Protein AF-A0A7Y8I743-F1 (afdb_monomer_lite)

Foldseek 3Di:
DFLEDAQKAKDFDDDADPVGLVQFQWKWKAKQDPVDTDTDGSPQGMWMWGFLDLPDPKTWTWIAGVLDPVRTDPDTHIDDDAQDWMKMWMWTAGNVRDIDDIDIPPDDPRTYHHHYQQAQEEEEAAEPDPDCLVVVVQVLCVVVVCVSHYYYDYCPDRSRPGPVLLSRVLSRLLSHQEYEYEYEQDGPLVSLLSHQVVCVVSNHAYEYAYAHHLDDQLVSVVSRAQFDRPDKKWDQKDAFQQKKFFDPVCVQAHIWTFHGMGGTQMATHGDPPQKAATIDRPVCPTDHGQWIAGPLLRYTYGNHHVVRGLPDVGCSSSRCCCNVCVSSNDDD

pLDDT: mean 95.31, std 3.8, range [71.25, 98.81]

Radius of gyration: 22.6 Å; chains: 1; bounding box: 50×38×69 Å

Structure (mmCIF, N/CA/C/O backbone):
data_AF-A0A7Y8I743-F1
#
_entry.id   AF-A0A7Y8I743-F1
#
loop_
_atom_site.group_PDB
_atom_site.id
_atom_site.type_symbol
_atom_site.label_atom_id
_atom_site.label_alt_id
_atom_site.label_comp_id
_atom_site.label_asym_id
_atom_site.label_entity_id
_atom_site.label_seq_id
_atom_site.pdbx_PDB_ins_code
_atom_site.Cartn_x
_atom_site.Cartn_y
_atom_site.Cartn_z
_atom_site.occupancy
_atom_site.B_iso_or_equiv
_atom_site.auth_seq_id
_atom_site.auth_comp_id
_atom_site.auth_asym_id
_atom_site.auth_atom_id
_atom_site.pdbx_PDB_model_num
ATOM 1 N N . VAL A 1 1 ? -0.446 4.270 18.391 1.00 86.88 1 VAL A N 1
ATOM 2 C CA . VAL A 1 1 ? -0.889 4.835 17.095 1.00 86.88 1 VAL A CA 1
ATOM 3 C C . VAL A 1 1 ? 0.144 5.833 16.592 1.00 86.88 1 VAL A C 1
ATOM 5 O O . VAL A 1 1 ? 0.799 6.427 17.448 1.00 86.88 1 VAL A O 1
ATOM 8 N N . PRO A 1 2 ? 0.321 5.977 15.266 1.00 91.94 2 PRO A N 1
ATOM 9 C CA . PRO A 1 2 ? 1.163 7.016 14.668 1.00 91.94 2 PRO A CA 1
ATOM 10 C C . PRO A 1 2 ? 0.546 8.409 14.846 1.00 91.94 2 PRO A C 1
ATOM 12 O O . PRO A 1 2 ? -0.643 8.532 15.155 1.00 91.94 2 PRO A O 1
ATOM 15 N N . ASP A 1 3 ? 1.332 9.453 14.582 1.00 93.12 3 ASP A N 1
ATOM 16 C CA . ASP A 1 3 ? 0.843 10.836 14.596 1.00 93.12 3 ASP A CA 1
ATOM 17 C C . ASP A 1 3 ? -0.122 11.093 13.434 1.00 93.12 3 ASP A C 1
ATOM 19 O O . ASP A 1 3 ? -1.039 11.909 13.535 1.00 93.12 3 ASP A O 1
ATOM 23 N N . THR A 1 4 ? 0.076 10.404 12.307 1.00 94.81 4 THR A N 1
ATOM 24 C CA . THR A 1 4 ? -0.778 10.507 11.122 1.00 94.81 4 THR A CA 1
ATOM 25 C C . THR A 1 4 ? -0.995 9.146 10.470 1.00 94.81 4 THR A C 1
ATOM 27 O O . THR A 1 4 ? -0.051 8.381 10.291 1.00 94.81 4 THR A O 1
ATOM 30 N N . SER A 1 5 ? -2.233 8.854 10.067 1.00 96.56 5 SER A N 1
ATOM 31 C CA . SER A 1 5 ? -2.580 7.670 9.273 1.00 96.56 5 SER A CA 1
ATOM 32 C C . SER A 1 5 ? -3.663 7.971 8.235 1.00 96.56 5 SER A C 1
ATOM 34 O O . SER A 1 5 ? -4.185 9.083 8.149 1.00 96.56 5 SER A O 1
ATOM 36 N N . PHE A 1 6 ? -4.012 6.954 7.454 1.00 97.69 6 PHE A N 1
ATOM 37 C CA . PHE A 1 6 ? -5.256 6.883 6.685 1.00 97.69 6 PHE A CA 1
ATOM 38 C C . PHE A 1 6 ? -6.377 6.282 7.554 1.00 97.69 6 PHE A C 1
ATOM 40 O O . PHE A 1 6 ? -6.085 5.860 8.683 1.00 97.69 6 PHE A O 1
ATOM 47 N N . PRO A 1 7 ? -7.647 6.231 7.098 1.00 97.56 7 PRO A N 1
ATOM 48 C CA . PRO A 1 7 ? -8.750 5.620 7.846 1.00 97.56 7 PRO A CA 1
ATOM 49 C C . PRO A 1 7 ? -8.677 4.083 7.837 1.00 97.56 7 PRO A C 1
ATOM 51 O O . PRO A 1 7 ? -9.649 3.406 7.512 1.00 97.56 7 PRO A O 1
ATOM 54 N N . ALA A 1 8 ? -7.513 3.543 8.199 1.00 97.88 8 ALA A N 1
ATOM 55 C CA . ALA A 1 8 ? -7.233 2.144 8.468 1.00 97.88 8 ALA A CA 1
ATOM 56 C C . ALA A 1 8 ? -6.232 2.058 9.633 1.00 97.88 8 ALA A C 1
ATOM 58 O O . ALA A 1 8 ? -5.180 2.701 9.598 1.00 97.88 8 ALA A O 1
ATOM 59 N N . MET A 1 9 ? -6.559 1.303 10.683 1.00 97.94 9 MET A N 1
ATOM 60 C CA . MET A 1 9 ? -5.705 1.163 11.866 1.00 97.94 9 MET A CA 1
ATOM 61 C C . MET A 1 9 ? -5.998 -0.139 12.606 1.00 97.94 9 MET A C 1
ATOM 63 O O . MET A 1 9 ? -7.156 -0.533 12.727 1.00 97.94 9 MET A O 1
ATOM 67 N N . THR A 1 10 ? -4.961 -0.780 13.143 1.00 98.25 10 THR A N 1
ATOM 68 C CA . THR A 1 10 ? -5.116 -1.941 14.028 1.00 98.25 10 THR A CA 1
ATOM 69 C C . THR A 1 10 ? -4.851 -1.537 15.471 1.00 98.25 10 THR A C 1
ATOM 71 O O . THR A 1 10 ? -3.836 -0.905 15.777 1.00 98.25 10 THR A O 1
ATOM 74 N N . PHE A 1 11 ? -5.759 -1.930 16.356 1.00 97.88 11 PHE A N 1
ATOM 75 C CA . PHE A 1 11 ? -5.698 -1.697 17.791 1.00 97.88 11 PHE A CA 1
ATOM 76 C C . PHE A 1 11 ? -5.645 -3.027 18.520 1.00 97.88 11 PHE A C 1
ATOM 78 O O . PHE A 1 11 ? -6.298 -3.985 18.110 1.00 97.88 11 PHE A O 1
ATOM 85 N N . GLY A 1 12 ? -4.909 -3.059 19.623 1.00 97.12 12 GLY A N 1
ATOM 86 C CA . GLY A 1 12 ? -5.008 -4.128 20.599 1.00 97.12 12 GLY A CA 1
ATOM 87 C C . GLY A 1 12 ? -4.943 -3.568 22.007 1.00 97.12 12 GLY A C 1
ATOM 88 O O . GLY A 1 12 ? -4.490 -2.438 22.219 1.00 97.12 12 GLY A O 1
ATOM 89 N N . TRP A 1 13 ? -5.457 -4.350 22.940 1.00 96.25 13 TRP A N 1
ATOM 90 C CA . TRP A 1 13 ? -5.567 -4.007 24.348 1.00 96.25 13 TRP A CA 1
ATOM 91 C C . TRP A 1 13 ? -5.468 -5.272 25.189 1.00 96.25 13 TRP A C 1
ATOM 93 O O . TRP A 1 13 ? -5.777 -6.367 24.722 1.00 96.25 13 TRP A O 1
ATOM 103 N N . GLU A 1 14 ? -5.088 -5.080 26.444 1.00 95.31 14 GLU A N 1
ATOM 104 C CA . GLU A 1 14 ? -5.183 -6.097 27.483 1.00 95.31 14 GLU A CA 1
ATOM 105 C C . GLU A 1 14 ? -6.394 -5.782 28.361 1.00 95.31 14 GLU A C 1
ATOM 107 O O . GLU A 1 14 ? -6.747 -4.613 28.550 1.00 95.31 14 GLU A O 1
ATOM 112 N N . ALA A 1 15 ? -7.049 -6.825 28.858 1.00 94.88 15 ALA A N 1
ATOM 113 C CA . ALA A 1 15 ? -8.169 -6.700 29.776 1.00 94.88 15 ALA A CA 1
ATOM 114 C C . ALA A 1 15 ? -8.170 -7.901 30.720 1.00 94.88 15 ALA A C 1
ATOM 116 O O . ALA A 1 15 ? -8.209 -9.045 30.254 1.00 94.88 15 ALA A O 1
ATOM 117 N N . ASP A 1 16 ? -8.156 -7.592 32.012 1.00 93.25 16 ASP A N 1
ATOM 118 C CA . ASP A 1 16 ? -8.085 -8.530 33.125 1.00 93.25 16 ASP A CA 1
ATOM 119 C C . ASP A 1 16 ? -9.216 -8.238 34.111 1.00 93.25 16 ASP A C 1
ATOM 121 O O . ASP A 1 16 ? -9.610 -7.080 34.285 1.00 93.25 16 ASP A O 1
ATOM 125 N N . ASP A 1 17 ? -9.694 -9.289 34.769 1.00 91.88 17 ASP A N 1
ATOM 126 C CA . ASP A 1 17 ? -10.661 -9.218 35.860 1.00 91.88 17 ASP A CA 1
ATOM 127 C C . ASP A 1 17 ? -10.132 -10.013 37.063 1.00 91.88 17 ASP A C 1
ATOM 129 O O . ASP A 1 17 ? -9.407 -10.999 36.897 1.00 91.88 17 ASP A O 1
ATOM 133 N N . ILE A 1 18 ? -10.470 -9.571 38.276 1.00 92.88 18 ILE A N 1
ATOM 134 C CA . ILE A 1 18 ? -10.100 -10.256 39.518 1.00 92.88 18 ILE A CA 1
ATOM 135 C C . ILE A 1 18 ? -10.777 -11.628 39.636 1.00 92.88 18 ILE A C 1
ATOM 137 O O . ILE A 1 18 ? -10.192 -12.532 40.234 1.00 92.88 18 ILE A O 1
ATOM 141 N N . ASP A 1 19 ? -11.955 -11.786 39.029 1.00 91.31 19 ASP A N 1
ATOM 142 C CA . ASP A 1 19 ? -12.724 -13.031 38.998 1.00 91.31 19 ASP A CA 1
ATOM 143 C C . ASP A 1 19 ? -12.316 -13.954 37.830 1.00 91.31 19 ASP A C 1
ATOM 145 O O . ASP A 1 19 ? -12.797 -15.082 37.737 1.00 91.31 19 ASP A O 1
ATOM 149 N N . GLY A 1 20 ? -11.378 -13.506 36.984 1.00 91.44 20 GLY A N 1
ATOM 150 C CA . GLY A 1 20 ? -10.838 -14.236 35.834 1.00 91.44 20 GLY A CA 1
ATOM 151 C C . GLY A 1 20 ? -11.207 -13.593 34.496 1.00 91.44 20 GLY A C 1
ATOM 152 O O . GLY A 1 20 ? -12.285 -13.043 34.320 1.00 91.44 20 GLY A O 1
ATOM 153 N N . THR A 1 21 ? -10.322 -13.663 33.496 1.00 92.56 21 THR A N 1
ATOM 154 C CA . THR A 1 21 ? -10.556 -13.035 32.174 1.00 92.56 21 THR A CA 1
ATOM 155 C C . THR A 1 21 ? -11.823 -13.523 31.462 1.00 92.56 21 THR A C 1
ATOM 157 O O . THR A 1 21 ? -12.342 -12.838 30.583 1.00 92.56 21 THR A O 1
ATOM 160 N N . GLU A 1 22 ? -12.305 -14.709 31.826 1.00 93.12 22 GLU A N 1
ATOM 161 C CA . GLU A 1 22 ? -13.547 -15.318 31.365 1.00 93.12 22 GLU A CA 1
ATOM 162 C C . GLU A 1 22 ? -14.811 -14.641 31.909 1.00 93.12 22 GLU A C 1
ATOM 164 O O . GLU A 1 22 ? -15.880 -14.845 31.335 1.00 93.12 22 GLU A O 1
ATOM 169 N N . SER A 1 23 ? -14.707 -13.852 32.986 1.00 95.62 23 SER A N 1
ATOM 170 C CA . SER A 1 23 ? -15.829 -13.089 33.542 1.00 95.62 23 SER A CA 1
ATOM 171 C C . SER A 1 23 ? -16.100 -11.800 32.760 1.00 95.62 23 SER A C 1
ATOM 173 O O . SER A 1 23 ? -17.200 -11.252 32.830 1.00 95.62 23 SER A O 1
ATOM 175 N N . ILE A 1 24 ? -15.141 -11.348 31.941 1.00 97.62 24 ILE A N 1
ATOM 176 C CA . ILE A 1 24 ? -15.317 -10.201 31.047 1.00 97.62 24 ILE A CA 1
ATOM 177 C C . ILE A 1 24 ? -16.356 -10.568 29.986 1.00 97.62 24 ILE A C 1
ATOM 179 O O . ILE A 1 24 ? -16.094 -11.357 29.078 1.00 97.62 24 ILE A O 1
ATOM 183 N N . GLU A 1 25 ? -17.535 -9.958 30.079 1.00 97.81 25 GLU A N 1
ATOM 184 C CA . GLU A 1 25 ? -18.671 -10.237 29.204 1.00 97.81 25 GLU A CA 1
ATOM 185 C C . GLU A 1 25 ? -18.550 -9.481 27.873 1.00 97.81 25 GLU A C 1
ATOM 187 O O . GLU A 1 25 ? -18.731 -10.064 26.797 1.00 97.81 25 GLU A O 1
ATOM 192 N N . TYR A 1 26 ? -18.170 -8.196 27.927 1.00 97.62 26 TYR A N 1
ATOM 193 C CA . TYR A 1 26 ? -18.052 -7.340 26.743 1.00 97.62 26 TYR A CA 1
ATOM 194 C C . TYR A 1 26 ? -16.820 -6.442 26.765 1.00 97.62 26 TYR A C 1
ATOM 196 O O . TYR A 1 26 ? -16.364 -5.973 27.809 1.00 97.62 26 TYR A O 1
ATOM 204 N N . ILE A 1 27 ? -16.350 -6.115 25.562 1.00 98.38 27 ILE A N 1
ATOM 205 C CA . ILE A 1 27 ? -15.440 -4.998 25.328 1.00 98.38 27 ILE A CA 1
ATOM 206 C C . ILE A 1 27 ? -16.195 -3.891 24.595 1.00 98.38 27 ILE A C 1
ATOM 208 O O . ILE A 1 27 ? -16.649 -4.075 23.467 1.00 98.38 27 ILE A O 1
ATOM 212 N N . ASN A 1 28 ? -16.283 -2.720 25.217 1.00 98.56 28 ASN A N 1
ATOM 213 C CA . ASN A 1 28 ? -16.787 -1.505 24.590 1.00 98.56 28 ASN A CA 1
ATOM 214 C C . ASN A 1 28 ? -15.659 -0.822 23.823 1.00 98.56 28 ASN A C 1
ATOM 216 O O . ASN A 1 28 ? -14.624 -0.505 24.412 1.00 98.56 28 ASN A O 1
ATOM 220 N N . ILE A 1 29 ? -15.877 -0.521 22.544 1.00 98.62 29 ILE A N 1
ATOM 221 C CA . ILE A 1 29 ? -14.973 0.303 21.734 1.00 98.62 29 ILE A CA 1
ATOM 222 C C . ILE A 1 29 ? -15.681 1.560 21.234 1.00 98.62 29 ILE A C 1
ATOM 224 O O . ILE A 1 29 ? -16.872 1.546 20.936 1.00 98.62 29 ILE A O 1
ATOM 228 N N . ALA A 1 30 ? -14.943 2.658 21.114 1.00 98.31 30 ALA A N 1
ATOM 229 C CA . ALA A 1 30 ? -15.479 3.925 20.633 1.00 98.31 30 ALA A CA 1
ATOM 230 C C . ALA A 1 30 ? -14.427 4.727 19.863 1.00 98.31 30 ALA A C 1
ATOM 232 O O . ALA A 1 30 ? -13.229 4.636 20.131 1.00 98.31 30 ALA A O 1
ATOM 233 N N . LEU A 1 31 ? -14.881 5.559 18.927 1.00 97.50 31 LEU A N 1
ATOM 234 C CA . LEU A 1 31 ? -14.047 6.525 18.219 1.00 97.50 31 LEU A CA 1
ATOM 235 C C . LEU A 1 31 ? -14.644 7.917 18.421 1.00 97.50 31 LEU A C 1
ATOM 237 O O . LEU A 1 31 ? -15.755 8.190 17.981 1.00 97.50 31 LEU A O 1
ATOM 241 N N . ASN A 1 32 ? -13.911 8.793 19.108 1.00 96.75 32 ASN A N 1
ATOM 242 C CA . ASN A 1 32 ? -14.292 10.170 19.458 1.00 96.75 32 ASN A CA 1
ATOM 243 C C . ASN A 1 32 ? -15.562 10.375 20.308 1.00 96.75 32 ASN A C 1
ATOM 245 O O . ASN A 1 32 ? -15.752 11.491 20.788 1.00 96.75 32 ASN A O 1
ATOM 249 N N . ASP A 1 33 ? -16.412 9.366 20.491 1.00 95.06 33 ASP A N 1
ATOM 250 C CA . ASP A 1 33 ? -17.652 9.446 21.266 1.00 95.06 33 ASP A CA 1
ATOM 251 C C . ASP A 1 33 ? -17.825 8.205 22.152 1.00 95.06 33 ASP A C 1
ATOM 253 O O . ASP A 1 33 ? -18.105 7.113 21.665 1.00 95.06 33 ASP A O 1
ATOM 257 N N . THR A 1 34 ? -17.658 8.375 23.464 1.00 96.69 34 THR A N 1
ATOM 258 C CA . THR A 1 34 ? -17.818 7.301 24.457 1.00 96.69 34 THR A CA 1
ATOM 259 C C . THR A 1 34 ? -19.257 7.134 24.949 1.00 96.69 34 THR A C 1
ATOM 261 O O . THR A 1 34 ? -19.509 6.240 25.756 1.00 96.69 34 THR A O 1
ATOM 264 N N . LEU A 1 35 ? -20.205 7.964 24.494 1.00 96.12 35 LEU A N 1
ATOM 265 C CA . LEU A 1 35 ? -21.621 7.848 24.863 1.00 96.12 35 LEU A CA 1
ATOM 266 C C . LEU A 1 35 ? -22.334 6.735 24.085 1.00 96.12 35 LEU A C 1
ATOM 268 O O . LEU A 1 35 ? -23.311 6.180 24.583 1.00 96.12 35 LEU A O 1
ATOM 272 N N . HIS A 1 36 ? -21.824 6.386 22.901 1.00 94.75 36 HIS A N 1
ATOM 273 C CA . HIS A 1 36 ? -22.395 5.366 22.017 1.00 94.75 36 HIS A CA 1
ATOM 274 C C . HIS A 1 36 ? -21.328 4.342 21.577 1.00 94.75 36 HIS A C 1
ATOM 276 O O . HIS A 1 36 ? -20.991 4.275 20.391 1.00 94.75 36 HIS A O 1
ATOM 282 N N . PRO A 1 37 ? -20.735 3.574 22.512 1.00 97.50 37 PRO A N 1
ATOM 283 C CA . PRO A 1 37 ? -19.732 2.577 22.163 1.00 97.50 37 PRO A CA 1
ATOM 284 C C . PRO A 1 37 ? -20.358 1.387 21.427 1.00 97.50 37 PRO A C 1
ATOM 286 O O . PRO A 1 37 ? -21.511 1.033 21.662 1.00 97.50 37 PRO A O 1
ATOM 289 N N . ILE A 1 38 ? -19.557 0.730 20.591 1.00 98.19 38 ILE A N 1
ATOM 290 C CA . ILE A 1 38 ? -19.889 -0.570 20.005 1.00 98.19 38 ILE A CA 1
ATOM 291 C C . ILE A 1 38 ? -19.448 -1.669 20.969 1.00 98.19 38 ILE A C 1
ATOM 293 O O . ILE A 1 38 ? -18.318 -1.647 21.467 1.00 98.19 38 ILE A O 1
ATOM 297 N N . GLN A 1 39 ? -20.334 -2.633 21.209 1.00 97.81 39 GLN A N 1
ATOM 298 C CA . GLN A 1 39 ? -20.072 -3.793 22.055 1.00 97.81 39 GLN A CA 1
ATOM 299 C C . GLN A 1 39 ? -19.499 -4.948 21.234 1.00 97.81 39 GLN A C 1
ATOM 301 O O . GLN A 1 39 ? -20.092 -5.402 20.259 1.00 97.81 39 GLN A O 1
ATOM 306 N N . LEU A 1 40 ? -18.338 -5.444 21.649 1.00 98.00 40 LEU A N 1
ATOM 307 C CA . LEU A 1 40 ? -17.718 -6.661 21.139 1.00 98.00 40 LEU A CA 1
ATOM 308 C C . LEU A 1 40 ? -17.731 -7.743 22.222 1.00 98.00 40 LEU A C 1
ATOM 310 O O . LEU A 1 40 ? -17.858 -7.442 23.409 1.00 98.00 40 LEU A O 1
ATOM 314 N N . ASN A 1 41 ? -17.555 -9.004 21.819 1.00 97.06 41 ASN A N 1
ATOM 315 C CA . ASN A 1 41 ? -17.404 -10.108 22.767 1.00 97.06 41 ASN A CA 1
ATOM 316 C C . ASN A 1 41 ? -16.232 -9.842 23.732 1.00 97.06 41 ASN A C 1
ATOM 318 O O . ASN A 1 41 ? -15.175 -9.357 23.311 1.00 97.06 41 ASN A O 1
ATOM 322 N N . GLY A 1 42 ? -16.416 -10.184 25.008 1.00 96.69 42 GLY A N 1
ATOM 323 C CA . GLY A 1 42 ? -15.432 -9.997 26.069 1.00 96.69 42 GLY A CA 1
ATOM 324 C C . GLY A 1 42 ? -14.065 -10.640 25.828 1.00 96.69 42 GLY A C 1
ATOM 325 O O . GLY A 1 42 ? -13.081 -10.184 26.404 1.00 96.69 42 GLY A O 1
ATOM 326 N N . ASN A 1 43 ? -13.951 -11.624 24.927 1.00 95.75 43 ASN A N 1
ATOM 327 C CA . ASN A 1 43 ? -12.682 -12.260 24.561 1.00 95.75 43 ASN A CA 1
ATOM 328 C C . ASN A 1 43 ? -11.861 -11.503 23.498 1.00 95.75 43 ASN A C 1
ATOM 330 O O . ASN A 1 43 ? -10.705 -11.851 23.254 1.00 95.75 43 ASN A O 1
ATOM 334 N N . VAL A 1 44 ? -12.414 -10.468 22.857 1.00 97.56 44 VAL A N 1
ATOM 335 C CA . VAL A 1 44 ? -11.702 -9.734 21.803 1.00 97.56 44 VAL A CA 1
ATOM 336 C C . VAL A 1 44 ? -10.569 -8.913 22.423 1.00 97.56 44 VAL A C 1
ATOM 338 O O . VAL A 1 44 ? -10.770 -8.163 23.379 1.00 97.56 44 VAL A O 1
ATOM 341 N N . ARG A 1 45 ? -9.355 -9.046 21.878 1.00 97.12 45 ARG A N 1
ATOM 342 C CA . ARG A 1 45 ? -8.158 -8.289 22.311 1.00 97.12 45 ARG A CA 1
ATOM 343 C C . ARG A 1 45 ? -7.516 -7.467 21.201 1.00 97.12 45 ARG A C 1
ATOM 345 O O . ARG A 1 45 ? -6.617 -6.671 21.457 1.00 97.12 45 ARG A O 1
ATOM 352 N N . ARG A 1 46 ? -7.962 -7.652 19.957 1.00 98.19 46 ARG A N 1
ATOM 353 C CA . ARG A 1 46 ? -7.412 -6.964 18.791 1.00 98.19 46 ARG A CA 1
ATOM 354 C C . ARG A 1 46 ? -8.448 -6.824 17.689 1.00 98.19 46 ARG A C 1
ATOM 356 O O . ARG A 1 46 ? -9.167 -7.769 17.370 1.00 98.19 46 ARG A O 1
ATOM 363 N N . ILE A 1 47 ? -8.456 -5.657 17.057 1.00 98.62 47 ILE A N 1
ATOM 364 C CA . ILE A 1 47 ? -9.277 -5.363 15.882 1.00 98.62 47 ILE A CA 1
ATOM 365 C C . ILE A 1 47 ? -8.475 -4.570 14.857 1.00 98.62 47 ILE A C 1
ATOM 367 O O . ILE A 1 47 ? -7.616 -3.766 15.220 1.00 98.62 47 ILE A O 1
ATOM 371 N N . ALA A 1 48 ? -8.805 -4.739 13.581 1.00 98.56 48 ALA A N 1
ATOM 372 C CA . ALA A 1 48 ? -8.483 -3.760 12.552 1.00 98.56 48 ALA A CA 1
ATOM 373 C C . ALA A 1 48 ? -9.755 -3.008 12.169 1.00 98.56 48 ALA A C 1
ATOM 375 O O . ALA A 1 48 ? -10.793 -3.624 11.942 1.00 98.56 48 ALA A O 1
ATOM 376 N N . VAL A 1 49 ? -9.678 -1.685 12.088 1.00 98.38 49 VAL A N 1
ATOM 377 C CA . VAL A 1 49 ? -10.775 -0.846 11.606 1.00 98.38 49 VAL A CA 1
ATOM 378 C C . VAL A 1 49 ? -10.396 -0.215 10.282 1.00 98.38 49 VAL A C 1
A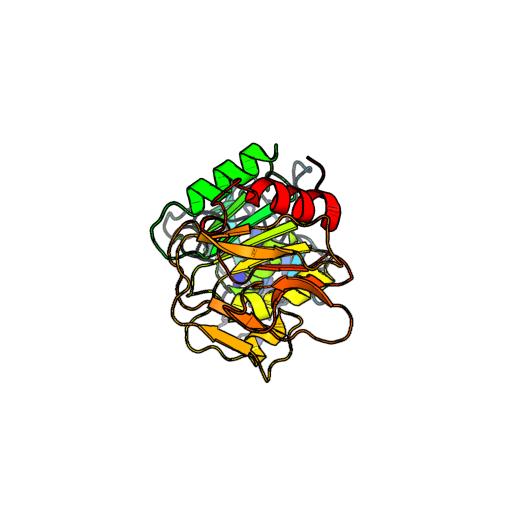TOM 380 O O . VAL A 1 49 ? -9.245 0.186 10.102 1.00 98.38 49 VAL A O 1
ATOM 383 N N . ARG A 1 50 ? -11.352 -0.104 9.357 1.00 97.44 50 ARG A N 1
ATOM 384 C CA . ARG A 1 50 ? -11.152 0.605 8.084 1.00 97.44 50 ARG A CA 1
ATOM 385 C C . ARG A 1 50 ? -12.432 1.276 7.597 1.00 97.44 50 ARG A C 1
ATOM 387 O O . ARG A 1 50 ? -13.514 0.741 7.808 1.00 97.44 50 ARG A O 1
ATOM 394 N N . SER A 1 51 ? -12.317 2.391 6.883 1.00 97.00 51 SER A N 1
ATOM 395 C CA . SER A 1 51 ? -13.426 2.965 6.109 1.00 97.00 51 SER A CA 1
ATOM 396 C C . SER A 1 51 ? -13.003 3.195 4.664 1.00 97.00 51 SER A C 1
ATOM 398 O O . SER A 1 51 ? -11.903 3.681 4.423 1.00 97.00 51 SER A O 1
ATOM 400 N N . LYS A 1 52 ? -13.890 2.870 3.718 1.00 93.69 52 LYS A N 1
ATOM 401 C CA . LYS A 1 52 ? -13.795 3.276 2.303 1.00 93.69 52 LYS A CA 1
ATOM 402 C C . LYS A 1 52 ? -14.825 4.347 1.928 1.00 93.69 52 LYS A C 1
ATOM 404 O O . LYS A 1 52 ? -14.932 4.716 0.764 1.00 93.69 52 LYS A O 1
ATOM 409 N N . ASP A 1 53 ? -15.605 4.812 2.900 1.00 94.06 53 ASP A N 1
ATOM 410 C CA . ASP A 1 53 ? -16.525 5.922 2.705 1.00 94.06 53 ASP A CA 1
ATOM 411 C C . ASP A 1 53 ? -15.810 7.224 3.058 1.00 94.06 53 ASP A C 1
ATOM 413 O O . ASP A 1 53 ? -15.525 7.508 4.223 1.00 94.06 53 ASP A O 1
ATOM 417 N N . PHE A 1 54 ? -15.487 7.990 2.020 1.00 93.75 54 PHE A N 1
ATOM 418 C CA . PHE A 1 54 ? -14.845 9.302 2.124 1.00 93.75 54 PHE A CA 1
ATOM 419 C C . PHE A 1 54 ? -15.793 10.439 1.731 1.00 93.75 54 PHE A C 1
ATOM 421 O O . PHE A 1 54 ? -15.368 11.587 1.625 1.00 93.75 54 PHE A O 1
ATOM 428 N N . SER A 1 55 ? -17.060 10.110 1.463 1.00 90.25 55 SER A N 1
ATOM 429 C CA . SER A 1 55 ? -18.061 11.032 0.922 1.00 90.25 55 SER A CA 1
ATOM 430 C C . SER A 1 55 ? -19.133 11.408 1.940 1.00 90.25 55 SER A C 1
ATOM 432 O O . SER A 1 55 ? -19.678 12.509 1.878 1.00 90.25 55 SER A O 1
ATOM 434 N N . SER A 1 56 ? -19.424 10.514 2.889 1.00 91.19 56 SER A N 1
ATOM 435 C CA . SER A 1 56 ? -20.360 10.775 3.977 1.00 91.19 56 SER A CA 1
ATOM 436 C C . SER A 1 56 ? -19.811 11.803 4.963 1.00 91.19 56 SER A C 1
ATOM 438 O O . SER A 1 56 ? -18.618 11.840 5.264 1.00 91.19 56 SER A O 1
ATOM 440 N N . SER A 1 57 ? -20.711 12.608 5.529 1.00 88.50 57 SER A N 1
ATOM 441 C CA . SER A 1 57 ? -20.410 13.498 6.655 1.00 88.50 57 SER A CA 1
ATOM 442 C C . SER A 1 57 ? -20.178 12.744 7.969 1.00 88.50 57 SER A C 1
ATOM 444 O O . SER A 1 57 ? -19.596 13.304 8.896 1.00 88.50 57 SER A O 1
ATOM 446 N N . ASN A 1 58 ? -20.617 11.485 8.050 1.00 89.44 58 ASN A N 1
ATOM 447 C CA . ASN A 1 58 ? -20.403 10.598 9.189 1.00 89.44 58 ASN A CA 1
ATOM 448 C C . ASN A 1 58 ? -19.990 9.203 8.691 1.00 89.44 58 ASN A C 1
ATOM 450 O O . ASN A 1 58 ? -20.813 8.281 8.675 1.00 89.44 58 ASN A O 1
ATOM 454 N N . PRO A 1 59 ? -18.746 9.044 8.213 1.00 95.19 59 PRO A N 1
ATOM 455 C CA . PRO A 1 59 ? -18.267 7.756 7.745 1.00 95.19 59 PRO A CA 1
ATOM 456 C C . PRO A 1 59 ? -18.165 6.777 8.918 1.00 95.19 59 PRO A C 1
ATOM 458 O O . PRO A 1 59 ? -17.701 7.121 10.005 1.00 95.19 59 PRO A O 1
ATOM 461 N N . GLN A 1 60 ? -18.582 5.536 8.690 1.00 96.31 60 GLN A N 1
ATOM 462 C CA . GLN A 1 60 ? -18.459 4.458 9.670 1.00 96.31 60 GLN A CA 1
ATOM 463 C C . GLN A 1 60 ? -17.367 3.480 9.240 1.00 96.31 60 GLN A C 1
ATOM 465 O O . GLN A 1 60 ? -17.144 3.272 8.045 1.00 96.31 60 GLN A O 1
ATOM 470 N N . MET A 1 61 ? -16.694 2.864 10.207 1.00 98.12 61 MET A N 1
ATOM 471 C CA . MET A 1 61 ? -15.611 1.919 9.945 1.00 98.12 61 MET A CA 1
ATOM 472 C C . MET A 1 61 ? -16.088 0.477 10.111 1.00 98.12 61 MET A C 1
ATOM 474 O O . MET A 1 61 ? -16.743 0.147 11.098 1.00 98.12 61 MET A O 1
ATOM 478 N N . ASP A 1 62 ? -15.715 -0.393 9.175 1.00 98.25 62 ASP A N 1
ATOM 479 C CA . ASP A 1 62 ? -15.811 -1.837 9.388 1.00 98.25 62 ASP A CA 1
ATOM 480 C C . ASP A 1 62 ? -14.867 -2.231 10.534 1.00 98.25 62 ASP A C 1
ATOM 482 O O . ASP A 1 62 ? -13.767 -1.680 10.640 1.00 98.25 62 ASP A O 1
ATOM 486 N N . ILE A 1 63 ? -15.273 -3.202 11.356 1.00 98.62 63 ILE A N 1
ATOM 487 C CA . ILE A 1 63 ? -14.467 -3.751 12.453 1.00 98.62 63 ILE A CA 1
ATOM 488 C C . ILE A 1 63 ? -14.131 -5.208 12.125 1.00 98.62 63 ILE A C 1
ATOM 490 O O . ILE A 1 63 ? -15.011 -6.064 12.101 1.00 98.62 63 ILE A O 1
ATOM 494 N N . LEU A 1 64 ? -12.858 -5.501 11.868 1.00 98.38 64 LEU A N 1
ATOM 495 C CA . LEU A 1 64 ? -12.347 -6.843 11.594 1.00 98.38 64 LEU A CA 1
ATOM 496 C C . LEU A 1 64 ? -11.728 -7.406 12.876 1.00 98.38 64 LEU A C 1
ATOM 498 O O . LEU A 1 64 ? -10.697 -6.906 13.335 1.00 98.38 64 LEU A O 1
ATOM 502 N N . ILE A 1 65 ? -12.321 -8.460 13.433 1.00 98.19 65 ILE A N 1
ATOM 503 C CA . ILE A 1 65 ? -11.797 -9.137 14.625 1.00 98.19 65 ILE A CA 1
ATOM 504 C C . ILE A 1 65 ? -10.473 -9.808 14.263 1.00 98.19 65 ILE A C 1
ATOM 506 O O . ILE A 1 65 ? -10.383 -10.505 13.251 1.00 98.19 65 ILE A O 1
ATOM 510 N N . ASP A 1 66 ? -9.421 -9.527 15.034 1.00 96.31 66 ASP A N 1
ATOM 511 C CA . ASP A 1 66 ? -8.046 -9.961 14.755 1.00 96.31 66 ASP A CA 1
ATOM 512 C C . ASP A 1 66 ? -7.491 -9.558 13.377 1.00 96.31 66 ASP A C 1
ATOM 514 O O . ASP A 1 66 ? -6.493 -10.107 12.907 1.00 96.31 66 ASP A O 1
ATOM 518 N N . GLY A 1 67 ? -8.120 -8.586 12.708 1.00 95.38 67 GLY A N 1
ATOM 519 C CA . GLY A 1 67 ? -7.786 -8.235 11.327 1.00 95.38 67 GLY A CA 1
ATOM 520 C C . GLY A 1 67 ? -8.178 -9.307 10.303 1.00 95.38 67 GLY A C 1
ATOM 521 O O . GLY A 1 67 ? -7.693 -9.279 9.171 1.00 95.38 67 GLY A O 1
ATOM 522 N N . ASN A 1 68 ? -9.045 -10.255 10.669 1.00 95.31 68 ASN A N 1
ATOM 523 C CA . ASN A 1 68 ? -9.518 -11.306 9.778 1.00 95.31 68 ASN A CA 1
ATOM 524 C C . ASN A 1 68 ? -10.660 -10.786 8.878 1.00 95.31 68 ASN A C 1
ATOM 526 O O . ASN A 1 68 ? -11.727 -10.440 9.387 1.00 95.31 68 ASN A O 1
ATOM 530 N N . PRO A 1 69 ? -10.500 -10.774 7.539 1.00 91.31 69 PRO A N 1
ATOM 531 C CA . PRO A 1 69 ? -11.538 -10.294 6.623 1.00 91.31 69 PRO A CA 1
ATOM 532 C C . PRO A 1 69 ? -12.803 -11.163 6.606 1.00 91.31 69 PRO A C 1
ATOM 534 O O . PRO A 1 69 ? -13.838 -10.695 6.146 1.00 91.31 69 PRO A O 1
ATOM 537 N N . ASN A 1 70 ? -12.731 -12.398 7.109 1.00 94.62 70 ASN A N 1
ATOM 538 C CA . ASN A 1 70 ? -13.876 -13.301 7.229 1.00 94.62 70 ASN A CA 1
ATOM 539 C C . ASN A 1 70 ? -14.585 -13.185 8.589 1.00 94.62 70 ASN A C 1
ATOM 541 O O . ASN A 1 70 ? -15.584 -13.861 8.810 1.00 94.62 70 ASN A O 1
ATOM 545 N N . SER A 1 71 ? -14.071 -12.357 9.505 1.00 96.50 71 SER A N 1
ATOM 546 C CA . SER A 1 71 ? -14.634 -12.138 10.840 1.00 96.50 71 SER A CA 1
ATOM 547 C C . SER A 1 71 ? -14.874 -10.647 11.063 1.00 96.50 71 SER A C 1
ATOM 549 O O . SER A 1 71 ? -14.127 -9.975 11.776 1.00 96.50 71 SER A O 1
ATOM 551 N N . VAL A 1 72 ? -15.913 -10.125 10.416 1.00 96.38 72 VAL A N 1
ATOM 552 C CA . VAL A 1 72 ? -16.309 -8.714 10.502 1.00 96.38 72 VAL A CA 1
ATOM 553 C C . VAL A 1 72 ? -17.466 -8.578 11.488 1.00 96.38 72 VAL A C 1
ATOM 555 O O . VAL A 1 72 ? -18.418 -9.357 11.425 1.00 96.38 72 VAL A O 1
ATOM 558 N N . ALA A 1 73 ? -17.391 -7.607 12.398 1.00 96.81 73 ALA A N 1
ATOM 559 C CA . ALA A 1 73 ? -18.506 -7.292 13.282 1.00 96.81 73 ALA A CA 1
ATOM 560 C C . ALA A 1 73 ? -19.718 -6.813 12.466 1.00 96.81 73 ALA A C 1
ATOM 562 O O . ALA A 1 73 ? -19.567 -6.165 11.428 1.00 96.81 73 ALA A O 1
ATOM 563 N N . LEU A 1 74 ? -20.924 -7.132 12.942 1.00 94.25 74 LEU A N 1
ATOM 564 C CA . LEU A 1 74 ? -22.163 -6.715 12.282 1.00 94.25 74 LEU A CA 1
ATOM 565 C C . LEU A 1 74 ? -22.341 -5.191 12.336 1.00 94.25 74 LEU A C 1
ATOM 567 O O . LEU A 1 74 ? -22.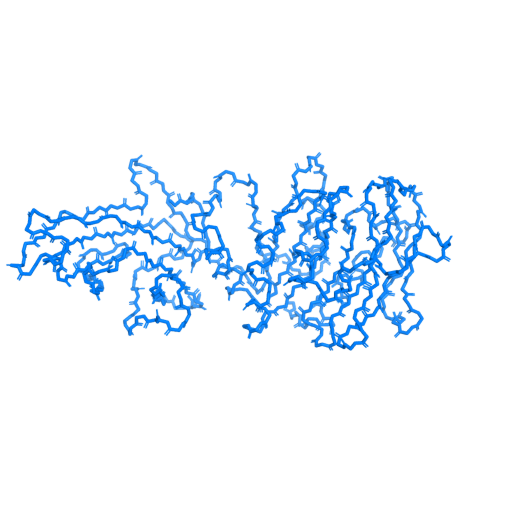767 -4.571 11.362 1.00 94.25 74 LEU A O 1
ATOM 571 N N . GLU A 1 75 ? -22.007 -4.600 13.480 1.00 95.94 75 GLU A N 1
ATOM 572 C CA . GLU A 1 75 ? -22.034 -3.159 13.683 1.00 95.94 75 GLU A CA 1
ATOM 573 C C . GLU A 1 75 ? -20.765 -2.501 13.140 1.00 95.94 75 GLU A C 1
ATOM 575 O O . GLU A 1 75 ? -19.674 -3.075 13.159 1.00 95.94 75 GLU A O 1
ATOM 580 N N . LYS A 1 76 ? -20.909 -1.260 12.672 1.00 97.12 76 LYS A N 1
ATOM 581 C CA . LYS A 1 76 ? -19.790 -0.427 12.230 1.00 97.12 76 LYS A CA 1
ATOM 582 C C . LYS A 1 76 ? -19.443 0.590 13.304 1.00 97.12 76 LYS A C 1
ATOM 584 O O . LYS A 1 76 ? -20.339 1.130 13.941 1.00 97.12 76 LYS A O 1
ATOM 589 N N . LEU A 1 77 ? -18.160 0.912 13.444 1.00 98.00 77 LEU A N 1
ATOM 590 C CA . LEU A 1 77 ? -17.680 1.918 14.389 1.00 98.00 77 LEU A CA 1
ATOM 591 C C . LEU A 1 77 ? -17.977 3.333 13.855 1.00 98.00 77 LEU A C 1
ATOM 593 O O . LEU A 1 77 ? -17.390 3.718 12.836 1.00 98.00 77 LEU A O 1
ATOM 597 N N . PRO A 1 78 ? -18.871 4.115 14.487 1.00 97.19 78 PRO A N 1
ATOM 598 C CA . PRO A 1 78 ? -19.139 5.492 14.085 1.00 97.19 78 PRO A CA 1
ATOM 599 C C . PRO A 1 78 ? -18.081 6.453 14.644 1.00 97.19 78 PRO A C 1
ATOM 601 O O . PRO A 1 78 ? -17.188 6.056 15.388 1.00 97.19 78 PRO A O 1
ATOM 604 N N . GLY A 1 79 ? -18.204 7.741 14.311 1.00 96.06 79 GLY A N 1
ATOM 605 C CA . GLY A 1 79 ? -17.430 8.808 14.952 1.00 96.06 79 GLY A CA 1
ATOM 606 C C . GLY A 1 79 ? -16.092 9.124 14.285 1.00 96.06 79 GLY A C 1
ATOM 607 O O . GLY A 1 79 ? -15.343 9.954 14.800 1.00 96.06 79 GLY A O 1
ATOM 608 N N . LEU A 1 80 ? -15.790 8.521 13.131 1.00 97.50 80 LEU A N 1
ATOM 609 C CA . LEU A 1 80 ? -14.595 8.831 12.348 1.00 97.50 80 LEU A CA 1
ATOM 610 C C . LEU A 1 80 ? -14.612 10.287 11.867 1.00 97.50 80 LEU A C 1
ATOM 612 O O . LEU A 1 80 ? -15.536 10.717 11.181 1.00 97.50 80 LEU A O 1
ATOM 616 N N . LYS A 1 81 ? -13.542 11.031 12.167 1.00 96.50 81 LYS A N 1
ATOM 617 C CA . LYS A 1 81 ? -13.336 12.401 11.682 1.00 96.50 81 LYS A CA 1
ATOM 618 C C . LYS A 1 81 ? -12.184 12.434 10.684 1.00 96.50 81 LYS A C 1
ATOM 620 O O . LYS A 1 81 ? -11.016 12.402 11.073 1.00 96.50 81 LYS A O 1
ATOM 625 N N . LEU A 1 82 ? -12.503 12.501 9.395 1.00 97.00 82 LEU A N 1
ATOM 626 C CA . LEU A 1 82 ? -11.505 12.645 8.334 1.00 97.00 82 LEU A CA 1
ATOM 627 C C . LEU A 1 82 ? -10.883 14.050 8.347 1.00 97.00 82 LEU A C 1
ATOM 629 O O . LEU A 1 82 ? -11.536 15.030 8.700 1.00 97.00 82 LEU A O 1
ATOM 633 N N . ASN A 1 83 ? -9.607 14.136 7.973 1.00 96.38 83 ASN A N 1
ATOM 634 C CA . ASN A 1 83 ? -8.784 15.347 8.034 1.00 96.38 83 ASN A CA 1
ATOM 635 C C . ASN A 1 83 ? -8.798 16.023 9.416 1.00 96.38 83 ASN A C 1
ATOM 637 O O . ASN A 1 83 ? -8.741 17.251 9.531 1.00 96.38 83 ASN A O 1
ATOM 641 N N . SER A 1 84 ? -8.859 15.219 10.478 1.00 97.12 84 SER A N 1
ATOM 642 C CA . SER A 1 84 ? -8.942 15.707 11.850 1.00 97.12 84 SER A CA 1
ATOM 643 C C . SER A 1 84 ? -8.225 14.793 12.839 1.00 97.12 84 SER A C 1
ATOM 645 O O . SER A 1 84 ? -7.806 13.678 12.512 1.00 97.12 84 SER A O 1
ATOM 647 N N . TYR A 1 85 ? -8.088 15.280 14.071 1.00 97.19 85 TYR A N 1
ATOM 648 C CA . TYR A 1 85 ? -7.581 14.489 15.183 1.00 97.19 85 TYR A CA 1
ATOM 649 C C . TYR A 1 85 ? -8.670 13.568 15.731 1.00 97.19 85 TYR A C 1
ATOM 651 O O . TYR A 1 85 ? -9.810 13.987 15.932 1.00 97.19 85 TYR A O 1
ATOM 659 N N . ASN A 1 86 ? -8.288 12.319 15.977 1.00 97.62 86 ASN A N 1
ATOM 660 C CA . ASN A 1 86 ? -9.154 11.264 16.471 1.00 97.62 86 ASN A CA 1
ATOM 661 C C . ASN A 1 86 ? -8.575 10.636 17.744 1.00 97.62 86 ASN A C 1
ATOM 663 O O . ASN A 1 86 ? -7.359 10.613 17.951 1.00 97.62 86 ASN A O 1
ATOM 667 N N . SER A 1 87 ? -9.461 10.073 18.559 1.00 97.19 87 SER A N 1
ATOM 668 C CA . SER A 1 87 ? -9.127 9.268 19.729 1.00 97.19 87 SER A CA 1
ATOM 669 C C . SER A 1 87 ? -9.962 7.994 19.727 1.00 97.19 87 SER A C 1
ATOM 671 O O . SER A 1 87 ? -11.187 8.043 19.624 1.00 97.19 87 SER A O 1
ATOM 673 N N . PHE A 1 88 ? -9.286 6.856 19.824 1.00 98.00 88 PHE A N 1
ATOM 674 C CA . PHE A 1 88 ? -9.890 5.545 20.012 1.00 98.00 88 PHE A CA 1
ATOM 675 C C . PHE A 1 88 ? -9.980 5.240 21.505 1.00 98.00 88 PHE A C 1
ATOM 677 O O . PHE A 1 88 ? -9.034 5.514 22.243 1.00 98.00 88 PHE A O 1
ATOM 684 N N . TYR A 1 89 ? -11.092 4.663 21.941 1.00 98.12 89 TYR A N 1
ATOM 685 C CA . TYR A 1 89 ? -11.358 4.339 23.334 1.00 98.12 89 TYR A CA 1
ATOM 686 C C . TYR A 1 89 ? -11.731 2.871 23.483 1.00 98.12 89 TYR A C 1
ATOM 688 O O . TYR A 1 89 ? -12.405 2.313 22.616 1.00 98.12 89 TYR A O 1
ATOM 696 N N . VAL A 1 90 ? -11.332 2.272 24.605 1.00 98.19 90 VAL A N 1
ATOM 697 C CA . VAL A 1 90 ? -11.732 0.913 24.979 1.00 98.19 90 VAL A CA 1
ATOM 698 C C . VAL A 1 90 ? -12.044 0.818 26.475 1.00 98.19 90 VAL A C 1
ATOM 700 O O . VAL A 1 90 ? -11.431 1.518 27.285 1.00 98.19 90 VAL A O 1
ATOM 703 N N . GLN A 1 91 ? -13.022 -0.015 26.829 1.00 98.19 91 GLN A N 1
ATOM 704 C CA . GLN A 1 91 ? -13.455 -0.308 28.197 1.00 98.19 91 GLN A CA 1
ATOM 705 C C . GLN A 1 91 ? -13.874 -1.780 28.296 1.00 98.19 91 GLN A C 1
ATOM 707 O O . GLN A 1 91 ? -14.563 -2.282 27.410 1.00 98.19 91 GLN A O 1
ATOM 712 N N . ALA A 1 92 ? -13.500 -2.448 29.385 1.00 98.19 92 ALA A N 1
ATOM 713 C CA . ALA A 1 92 ? -13.980 -3.788 29.710 1.00 98.19 92 ALA A CA 1
ATOM 714 C C . ALA A 1 92 ? -15.241 -3.719 30.584 1.00 98.19 92 ALA A C 1
ATOM 716 O O . ALA A 1 92 ? -15.385 -2.805 31.408 1.00 98.19 92 ALA A O 1
ATOM 717 N N . VAL A 1 93 ? -16.144 -4.678 30.385 1.00 98.19 93 VAL A N 1
ATOM 718 C CA . VAL A 1 93 ? -17.379 -4.850 31.155 1.00 98.19 93 VAL A CA 1
ATOM 719 C C . VAL A 1 93 ? -17.445 -6.291 31.650 1.00 98.19 93 VAL A C 1
ATOM 721 O O . VAL A 1 93 ? -17.442 -7.216 30.840 1.00 98.19 93 VAL A O 1
ATOM 724 N N . ASP A 1 94 ? -17.493 -6.460 32.964 1.00 97.44 94 ASP A N 1
ATOM 725 C CA . ASP A 1 94 ? -17.658 -7.748 33.639 1.00 97.44 94 ASP A CA 1
ATOM 726 C C . ASP A 1 94 ? -19.120 -8.227 33.584 1.00 97.44 94 ASP A C 1
ATOM 728 O O . ASP A 1 94 ? -20.038 -7.414 33.440 1.00 97.44 94 ASP A O 1
ATOM 732 N N . ILE A 1 95 ? -19.345 -9.531 33.750 1.00 96.62 95 ILE A N 1
ATOM 733 C CA . ILE A 1 95 ? -20.673 -10.166 33.771 1.00 96.62 95 ILE A CA 1
ATOM 734 C C . ILE A 1 95 ? -21.587 -9.657 34.901 1.00 96.62 95 ILE A C 1
ATOM 736 O O . ILE A 1 95 ? -22.813 -9.720 34.799 1.00 96.62 95 ILE A O 1
ATOM 740 N N . SER A 1 96 ? -21.025 -9.102 35.979 1.00 95.75 96 SER A N 1
ATOM 741 C CA . SER A 1 96 ? -21.783 -8.399 37.025 1.00 95.75 96 SER A CA 1
ATOM 742 C C . SER A 1 96 ? -22.258 -7.001 36.601 1.00 95.75 96 SER A C 1
ATOM 744 O O . SER A 1 96 ? -23.015 -6.349 37.325 1.00 95.75 96 SER A O 1
ATOM 746 N N . GLY A 1 97 ? -21.811 -6.517 35.439 1.00 95.12 97 GLY A N 1
ATOM 747 C CA . GLY A 1 97 ? -22.044 -5.169 34.931 1.00 95.12 97 GLY A CA 1
ATOM 748 C C . GLY A 1 97 ? -21.023 -4.132 35.409 1.00 95.12 97 GLY A C 1
ATOM 749 O O . GLY A 1 97 ? -21.161 -2.949 35.068 1.00 95.12 97 GLY A O 1
ATOM 750 N N . ALA A 1 98 ? -20.005 -4.534 36.181 1.00 96.19 98 ALA A N 1
ATOM 751 C CA . ALA A 1 98 ? -18.900 -3.659 36.559 1.00 96.19 98 ALA A CA 1
ATOM 752 C C . ALA A 1 98 ? -18.111 -3.209 35.317 1.00 96.19 98 ALA A C 1
ATOM 754 O O . ALA A 1 98 ? -17.934 -3.960 34.361 1.00 96.19 98 ALA A O 1
ATOM 755 N N . LYS A 1 99 ? -17.654 -1.951 35.308 1.00 97.44 99 LYS A N 1
ATOM 756 C CA . LYS A 1 99 ? -16.987 -1.341 34.148 1.00 97.44 99 LYS A CA 1
ATOM 757 C C . LYS A 1 99 ? -15.634 -0.776 34.534 1.00 97.44 99 LYS A C 1
ATOM 759 O O . LYS A 1 99 ? -15.526 -0.040 35.518 1.00 97.44 99 LYS A O 1
ATOM 764 N N . SER A 1 100 ? -14.627 -1.023 33.700 1.00 97.25 100 SER A N 1
ATOM 765 C CA . SER A 1 100 ? -13.365 -0.291 33.787 1.00 97.25 100 SE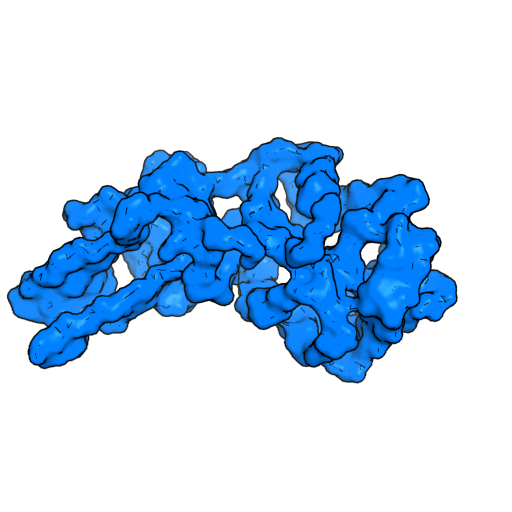R A CA 1
ATOM 766 C C . SER A 1 100 ? -13.574 1.190 33.442 1.00 97.25 100 SER A C 1
ATOM 768 O O . SER A 1 100 ? -14.587 1.588 32.864 1.00 97.25 100 SER A O 1
ATOM 770 N N . GLN A 1 101 ? -12.588 2.040 33.727 1.00 96.38 101 GLN A N 1
ATOM 771 C CA . GLN A 1 101 ? -12.534 3.347 33.066 1.00 96.38 101 GLN A CA 1
ATOM 772 C C . GLN A 1 101 ? -12.279 3.156 31.563 1.00 96.38 101 GLN A C 1
ATOM 774 O O . GLN A 1 101 ? -11.650 2.173 31.161 1.00 96.38 101 GLN A O 1
ATOM 779 N N . PHE A 1 102 ? -12.735 4.102 30.738 1.00 97.00 102 PHE A N 1
ATOM 780 C CA . PHE A 1 102 ? -12.282 4.163 29.351 1.00 97.00 102 PHE A CA 1
ATOM 781 C C . PHE A 1 102 ? -10.810 4.568 29.320 1.00 97.00 102 PHE A C 1
ATOM 783 O O . PHE A 1 102 ? -10.433 5.615 29.849 1.00 97.00 102 PHE A O 1
ATOM 790 N N . ILE A 1 103 ? -9.991 3.770 28.645 1.00 95.75 103 ILE A N 1
ATOM 791 C CA . ILE A 1 103 ? -8.649 4.187 28.239 1.00 95.75 103 ILE A CA 1
ATOM 792 C C . ILE A 1 103 ? -8.696 4.734 26.813 1.00 95.75 103 ILE A C 1
ATOM 794 O O . ILE A 1 103 ? -9.594 4.394 26.044 1.00 95.75 103 ILE A O 1
ATOM 798 N N . SER A 1 104 ? -7.740 5.596 26.463 1.00 95.69 104 SER A N 1
ATOM 799 C CA . SER A 1 104 ? -7.695 6.258 25.157 1.00 95.69 104 SER A CA 1
ATOM 800 C C . SER A 1 104 ? -6.361 6.068 24.446 1.00 95.69 104 SER A C 1
ATOM 802 O O . SER A 1 104 ? -5.295 6.022 25.063 1.00 95.69 104 SER A O 1
ATOM 804 N N . LEU A 1 105 ? -6.430 5.982 23.121 1.00 94.62 105 LEU A N 1
ATOM 805 C CA . LEU A 1 105 ? -5.301 6.042 22.212 1.00 94.62 105 LEU A CA 1
ATOM 806 C C . LEU A 1 105 ? -5.551 7.151 21.182 1.00 94.62 105 LEU A C 1
ATOM 808 O O . LEU A 1 105 ? -6.585 7.141 20.517 1.00 94.62 105 LEU A O 1
ATOM 812 N N . PRO A 1 106 ? -4.606 8.077 20.982 1.00 93.69 106 PRO A N 1
ATOM 813 C CA . PRO A 1 106 ? -3.358 8.227 21.728 1.00 93.69 106 PRO A CA 1
ATOM 814 C C . PRO A 1 106 ? -3.575 8.708 23.177 1.00 93.69 106 PRO A C 1
ATOM 816 O O . PRO A 1 106 ? -4.533 9.420 23.457 1.00 93.69 106 PRO A O 1
ATOM 819 N N . ASN A 1 107 ? -2.655 8.351 24.082 1.00 89.69 107 ASN A N 1
ATOM 820 C CA . ASN A 1 107 ? -2.592 8.855 25.460 1.00 89.69 107 ASN A CA 1
ATOM 821 C C . ASN A 1 107 ? -1.456 9.890 25.630 1.00 89.69 107 ASN A C 1
ATOM 823 O O . ASN A 1 107 ? -0.723 10.194 24.686 1.00 89.69 107 ASN A O 1
ATOM 827 N N . ASN A 1 108 ? -1.287 10.427 26.845 1.00 86.88 108 ASN A N 1
ATOM 828 C CA . ASN A 1 108 ? -0.143 11.271 27.232 1.00 86.88 108 ASN A CA 1
ATOM 829 C C . ASN A 1 108 ? 0.070 12.512 26.341 1.00 86.88 108 ASN A C 1
ATOM 831 O O . ASN A 1 108 ? 1.198 12.857 25.997 1.00 86.88 108 ASN A O 1
ATOM 835 N N . GLY A 1 109 ? -1.019 13.167 25.927 1.00 80.94 109 GLY A N 1
ATOM 836 C CA . GLY A 1 109 ? -0.972 14.397 25.125 1.00 80.94 109 GLY A CA 1
ATOM 837 C C . GLY A 1 109 ? -0.562 14.209 23.659 1.00 80.94 109 GLY A C 1
ATOM 838 O O . GLY A 1 109 ? -0.481 15.194 22.923 1.00 80.94 109 GLY A O 1
ATOM 839 N N . LYS A 1 110 ? -0.329 12.969 23.212 1.00 87.88 110 LYS A N 1
ATOM 840 C CA . LYS A 1 110 ? -0.108 12.652 21.796 1.00 87.88 110 LYS A CA 1
ATOM 841 C C . LYS A 1 110 ? -1.398 12.848 20.995 1.00 87.88 110 LYS A C 1
ATOM 843 O O . LYS A 1 110 ? -2.494 12.864 21.550 1.00 87.88 110 LYS A O 1
ATOM 848 N N . LYS A 1 111 ? -1.267 12.996 19.676 1.00 90.81 111 LYS A N 1
ATOM 849 C CA . LYS A 1 111 ? -2.389 13.243 18.761 1.00 90.81 111 LYS A CA 1
ATOM 850 C C . LYS A 1 111 ? -2.334 12.276 17.585 1.00 90.81 111 LYS A C 1
ATOM 852 O O . LYS A 1 111 ? -1.250 11.954 17.125 1.00 90.81 111 LYS A O 1
ATOM 857 N N . TRP A 1 112 ? -3.494 11.837 17.106 1.00 96.31 112 TRP A N 1
ATOM 858 C CA . TRP A 1 112 ? -3.611 10.925 15.971 1.00 96.31 112 TRP A CA 1
ATOM 859 C C . TRP A 1 112 ? -4.483 11.577 14.906 1.00 96.31 112 TRP A C 1
ATOM 861 O O . TRP A 1 112 ? -5.686 11.744 15.090 1.00 96.31 112 TRP A O 1
ATOM 871 N N . TYR A 1 113 ? -3.858 12.024 13.822 1.00 97.12 113 TYR A N 1
ATOM 872 C CA . TYR A 1 113 ? -4.531 12.663 12.700 1.00 97.12 113 TYR A CA 1
ATOM 873 C C . TYR A 1 113 ? -4.892 11.628 11.634 1.00 97.12 113 TYR A C 1
ATOM 875 O O . TYR A 1 113 ? -4.030 10.870 11.187 1.00 97.12 113 TYR A O 1
ATOM 883 N N . ILE A 1 114 ? -6.147 11.606 11.189 1.00 97.50 114 ILE A N 1
ATOM 884 C CA . ILE A 1 114 ? -6.586 10.707 10.116 1.00 97.50 114 ILE A CA 1
ATOM 885 C C . ILE A 1 114 ? -6.789 11.524 8.847 1.00 97.50 114 ILE A C 1
ATOM 887 O O . ILE A 1 114 ? -7.709 12.335 8.770 1.00 97.50 114 ILE A O 1
ATOM 891 N N . LYS A 1 115 ? -5.942 11.301 7.842 1.00 96.00 115 LYS A N 1
ATOM 892 C CA . LYS A 1 115 ? -6.061 11.925 6.520 1.00 96.00 115 LYS A CA 1
ATOM 893 C C . LYS A 1 115 ? -7.172 11.267 5.716 1.00 96.00 115 LYS A C 1
ATOM 895 O O . LYS A 1 115 ? -7.257 10.042 5.672 1.00 96.00 115 LYS A O 1
ATOM 900 N N . GLN A 1 116 ? -7.957 12.069 5.010 1.00 96.81 116 GLN A N 1
ATOM 901 C CA . GLN A 1 116 ? -8.773 11.573 3.907 1.00 96.81 116 GLN A CA 1
ATOM 902 C C . GLN A 1 116 ? -7.868 11.239 2.712 1.00 96.81 116 GLN A C 1
ATOM 904 O O . GLN A 1 116 ? -7.043 12.084 2.353 1.00 96.81 116 GLN A O 1
ATOM 909 N N . PRO A 1 117 ? -8.013 10.059 2.080 1.00 97.25 117 PRO A N 1
ATOM 910 C CA . PRO A 1 117 ? -7.359 9.783 0.806 1.00 97.25 117 PRO A CA 1
ATOM 911 C C . PRO A 1 117 ? -7.725 10.832 -0.251 1.00 97.25 117 PRO A C 1
ATOM 913 O O . PRO A 1 117 ? -8.897 11.163 -0.433 1.00 97.25 117 PRO A O 1
ATOM 916 N N . LYS A 1 118 ? -6.718 11.361 -0.945 1.00 95.88 118 LYS A N 1
ATOM 917 C CA . LYS A 1 118 ? -6.855 12.381 -1.994 1.00 95.88 118 LYS A CA 1
ATOM 918 C C . LYS A 1 118 ? -7.346 11.807 -3.322 1.00 95.88 118 LYS A C 1
ATOM 920 O O . LYS A 1 118 ? -7.860 12.541 -4.159 1.00 95.88 118 LYS A O 1
ATOM 925 N N . GLY A 1 119 ? -7.161 10.507 -3.521 1.00 94.62 119 GLY A N 1
ATOM 926 C CA . GLY A 1 119 ? -7.547 9.790 -4.727 1.00 94.62 119 GLY A CA 1
ATOM 927 C C . GLY A 1 119 ? -7.270 8.297 -4.599 1.00 94.62 119 GLY A C 1
ATOM 928 O O . GLY A 1 119 ? -7.044 7.784 -3.505 1.00 94.62 119 GLY A O 1
ATOM 929 N N . ASP A 1 120 ? -7.277 7.606 -5.735 1.00 96.31 120 ASP A N 1
ATOM 930 C CA . ASP A 1 120 ? -7.201 6.143 -5.796 1.00 96.31 120 ASP A CA 1
ATOM 931 C C . ASP A 1 120 ? -5.762 5.587 -5.839 1.00 96.31 120 ASP A C 1
ATOM 933 O O . ASP A 1 120 ? -5.599 4.365 -5.848 1.00 96.31 120 ASP A O 1
ATOM 937 N N . LEU A 1 121 ? -4.729 6.442 -5.888 1.00 98.38 121 LEU A N 1
ATOM 938 C CA . LEU A 1 121 ? -3.315 6.047 -5.974 1.00 98.38 121 LEU A CA 1
ATOM 939 C C . LEU A 1 121 ? -2.565 6.298 -4.659 1.00 98.38 121 LEU A C 1
ATOM 941 O O . LEU A 1 121 ? -2.479 7.437 -4.194 1.00 98.38 121 LEU A O 1
ATOM 945 N N . LEU A 1 122 ? -1.939 5.246 -4.126 1.00 98.62 122 LEU A N 1
ATOM 946 C CA . LEU A 1 122 ? -0.967 5.341 -3.038 1.00 98.62 122 LEU A CA 1
ATOM 947 C C . LEU A 1 122 ? 0.456 5.104 -3.538 1.00 98.62 122 LEU A C 1
ATOM 949 O O . LEU A 1 122 ? 0.770 4.062 -4.114 1.00 98.62 122 LEU A O 1
ATOM 953 N N . ILE A 1 123 ? 1.340 6.039 -3.230 1.00 98.56 123 ILE A N 1
ATOM 954 C CA . ILE A 1 123 ? 2.780 5.876 -3.348 1.00 98.56 123 ILE A CA 1
ATOM 955 C C . ILE A 1 123 ? 3.305 5.313 -2.026 1.00 98.56 123 ILE A C 1
ATOM 957 O O . ILE A 1 123 ? 3.129 5.928 -0.975 1.00 98.56 123 ILE A O 1
ATOM 961 N N . VAL A 1 124 ? 3.938 4.145 -2.070 1.00 98.38 124 VAL A N 1
ATOM 962 C CA . VAL A 1 124 ? 4.636 3.558 -0.923 1.00 98.38 124 VAL A CA 1
ATOM 963 C C . VAL A 1 124 ? 6.117 3.879 -1.068 1.00 98.38 124 VAL A C 1
ATOM 965 O O . VAL A 1 124 ? 6.798 3.316 -1.930 1.00 98.38 124 VAL A O 1
ATOM 968 N N . ASP A 1 125 ? 6.592 4.802 -0.234 1.00 97.44 125 ASP A N 1
ATOM 969 C CA . ASP A 1 125 ? 8.007 5.123 -0.110 1.00 97.44 125 ASP A CA 1
ATOM 970 C C . ASP A 1 125 ? 8.659 4.137 0.865 1.00 97.44 125 ASP A C 1
ATOM 972 O O . ASP A 1 125 ? 8.428 4.163 2.077 1.00 97.44 125 ASP A O 1
ATOM 976 N N . ASN A 1 126 ? 9.443 3.219 0.305 1.00 96.06 126 ASN A N 1
ATOM 977 C CA . ASN A 1 126 ? 10.258 2.255 1.034 1.00 96.06 126 ASN A CA 1
ATOM 978 C C . ASN A 1 126 ? 11.733 2.401 0.638 1.00 96.06 126 ASN A C 1
ATOM 980 O O . ASN A 1 126 ? 12.449 1.414 0.456 1.00 96.06 126 ASN A O 1
ATOM 984 N N . TYR A 1 127 ? 12.166 3.638 0.417 1.00 94.50 127 TYR A N 1
ATOM 985 C CA . TYR A 1 127 ? 13.511 3.969 -0.014 1.00 94.50 127 TYR A CA 1
ATOM 986 C C . TYR A 1 127 ? 14.274 4.617 1.143 1.00 94.50 127 TYR A C 1
ATOM 988 O O . TYR A 1 127 ? 13.944 5.707 1.596 1.00 94.50 127 TYR A O 1
ATOM 996 N N . ASN A 1 128 ? 15.312 3.943 1.638 1.00 91.75 128 ASN A N 1
ATOM 997 C CA . ASN A 1 128 ? 16.043 4.386 2.828 1.00 91.75 128 ASN A CA 1
ATOM 998 C C . ASN A 1 128 ? 17.275 5.246 2.487 1.00 91.75 128 ASN A C 1
ATOM 1000 O O . ASN A 1 128 ? 17.808 5.971 3.327 1.00 91.75 128 ASN A O 1
ATOM 1004 N N . THR A 1 129 ? 17.767 5.156 1.254 1.00 91.19 129 THR A N 1
ATOM 1005 C CA . THR A 1 129 ? 18.927 5.920 0.795 1.00 91.19 129 THR A CA 1
ATOM 1006 C C . THR A 1 129 ? 18.570 7.404 0.657 1.00 91.19 129 THR A C 1
ATOM 1008 O O . THR A 1 129 ? 17.664 7.775 -0.081 1.00 91.19 129 THR A O 1
ATOM 1011 N N . ALA A 1 130 ? 19.324 8.277 1.328 1.00 89.94 130 ALA A N 1
ATOM 1012 C CA . ALA A 1 130 ? 19.122 9.721 1.250 1.00 89.94 130 ALA A CA 1
ATOM 1013 C C . ALA A 1 130 ? 19.579 10.278 -0.115 1.00 89.94 130 ALA A C 1
ATOM 1015 O O . ALA A 1 130 ? 20.756 10.582 -0.319 1.00 89.94 130 ALA A O 1
ATOM 1016 N N . ASP A 1 131 ? 18.646 10.400 -1.059 1.00 92.06 131 ASP A N 1
ATOM 1017 C CA . ASP A 1 131 ? 18.848 11.019 -2.370 1.00 92.06 131 ASP A CA 1
ATOM 1018 C C . ASP A 1 131 ? 17.582 11.761 -2.856 1.00 92.06 131 ASP A C 1
ATOM 1020 O O . ASP A 1 131 ? 16.708 12.119 -2.070 1.00 92.06 131 ASP A O 1
ATOM 1024 N N . ASN A 1 132 ? 17.494 12.053 -4.156 1.00 93.06 132 ASN A N 1
ATOM 1025 C CA . ASN A 1 132 ? 16.368 12.762 -4.765 1.00 93.06 132 ASN A CA 1
ATOM 1026 C C . ASN A 1 132 ? 15.215 11.846 -5.232 1.00 93.06 132 ASN A C 1
ATOM 1028 O O . ASN A 1 132 ? 14.409 12.274 -6.055 1.00 93.06 132 ASN A O 1
ATOM 1032 N N . SER A 1 133 ? 15.136 10.596 -4.773 1.00 95.31 133 SER A N 1
ATOM 1033 C CA . SER A 1 133 ? 14.079 9.642 -5.153 1.00 95.31 133 SER A CA 1
ATOM 1034 C C . SER A 1 133 ? 12.674 10.170 -4.856 1.00 95.31 133 SER A C 1
ATOM 1036 O O . SER A 1 133 ? 11.864 10.283 -5.775 1.00 95.31 133 SER A O 1
ATOM 1038 N N . ALA A 1 134 ? 12.394 10.566 -3.612 1.00 95.56 134 ALA A N 1
ATOM 1039 C CA . ALA A 1 134 ? 11.076 11.068 -3.217 1.00 95.56 134 ALA A CA 1
ATOM 1040 C C . ALA A 1 134 ? 10.651 12.297 -4.041 1.00 95.56 134 ALA A C 1
ATOM 1042 O O . ALA A 1 134 ? 9.532 12.363 -4.553 1.00 95.56 134 ALA A O 1
ATOM 1043 N N . SER A 1 135 ? 11.561 13.257 -4.249 1.00 96.81 135 SER A N 1
ATOM 1044 C CA . SER A 1 135 ? 11.266 14.433 -5.075 1.00 96.81 135 SER A CA 1
ATOM 1045 C C . SER A 1 135 ? 11.073 14.078 -6.551 1.00 96.81 135 SER A C 1
ATOM 1047 O O . SER A 1 135 ? 10.186 14.641 -7.191 1.00 96.81 135 SER A O 1
ATOM 1049 N N . PHE A 1 136 ? 11.834 13.117 -7.084 1.00 97.56 136 PHE A N 1
ATOM 1050 C CA . PHE A 1 136 ? 11.638 12.601 -8.437 1.00 97.56 136 PHE A CA 1
ATOM 1051 C C . PHE A 1 136 ? 10.240 12.005 -8.615 1.00 97.56 136 PHE A C 1
ATOM 1053 O O . PHE A 1 136 ? 9.552 12.371 -9.567 1.00 97.56 136 PHE A O 1
ATOM 1060 N N . TYR A 1 137 ? 9.803 11.115 -7.718 1.00 97.88 137 TYR A N 1
ATOM 1061 C CA . TYR A 1 137 ? 8.499 10.463 -7.853 1.00 97.88 137 TYR A CA 1
ATOM 1062 C C . TYR A 1 137 ? 7.342 11.447 -7.686 1.00 97.88 137 TYR A C 1
ATOM 1064 O O . TYR A 1 137 ? 6.406 11.389 -8.481 1.00 97.88 137 TYR A O 1
ATOM 1072 N N . ASN A 1 138 ? 7.436 12.405 -6.761 1.00 96.38 138 ASN A N 1
ATOM 1073 C CA . ASN A 1 138 ? 6.421 13.453 -6.613 1.00 96.38 138 ASN A CA 1
ATOM 1074 C C . ASN A 1 138 ? 6.275 14.281 -7.898 1.00 96.38 138 ASN A C 1
ATOM 1076 O O . ASN A 1 138 ? 5.185 14.372 -8.462 1.00 96.38 138 ASN A O 1
ATOM 1080 N N . LEU A 1 139 ? 7.390 14.799 -8.430 1.00 97.31 139 LEU A N 1
ATOM 1081 C CA . LEU A 1 139 ? 7.389 15.560 -9.685 1.00 97.31 139 LEU A CA 1
ATOM 1082 C C . LEU A 1 139 ? 6.904 14.719 -10.871 1.00 97.31 139 LEU A C 1
ATOM 1084 O O . LEU A 1 139 ? 6.243 15.234 -11.773 1.00 97.31 139 LEU A O 1
ATOM 1088 N N . MET A 1 140 ? 7.222 13.425 -10.880 1.00 97.31 140 MET A N 1
ATOM 1089 C CA . MET A 1 140 ? 6.791 12.513 -11.930 1.00 97.31 140 MET A CA 1
ATOM 1090 C C . MET A 1 140 ? 5.272 12.323 -11.914 1.00 97.31 140 MET A C 1
ATOM 1092 O O . MET A 1 140 ? 4.645 12.486 -12.961 1.00 97.31 140 MET A O 1
ATOM 1096 N N . MET A 1 141 ? 4.677 12.052 -10.748 1.00 97.44 141 MET A N 1
ATOM 1097 C CA . MET A 1 141 ? 3.223 11.926 -10.602 1.00 97.44 141 MET A CA 1
ATOM 1098 C C . MET A 1 141 ? 2.511 13.238 -10.948 1.00 97.44 141 MET A C 1
ATOM 1100 O O . MET A 1 141 ? 1.539 13.234 -11.704 1.00 97.44 141 MET A O 1
ATOM 1104 N N . ASP A 1 142 ? 3.043 14.378 -10.505 1.00 96.75 142 ASP A N 1
ATOM 1105 C CA . ASP A 1 142 ? 2.500 15.693 -10.859 1.00 96.75 142 ASP A CA 1
ATOM 1106 C C . ASP A 1 142 ? 2.535 15.922 -12.382 1.00 96.75 142 ASP A C 1
ATOM 1108 O O . ASP A 1 142 ? 1.556 16.382 -12.975 1.00 96.75 142 ASP A O 1
ATOM 1112 N N . SER A 1 143 ? 3.622 15.515 -13.051 1.00 96.69 143 SER A N 1
ATOM 1113 C CA . SER A 1 143 ? 3.762 15.611 -14.512 1.00 96.69 143 SER A CA 1
ATOM 1114 C C . SER A 1 143 ? 2.790 14.718 -15.297 1.00 96.69 143 SER A C 1
ATOM 1116 O O . SER A 1 143 ? 2.579 14.951 -16.493 1.00 96.69 143 SER A O 1
ATOM 1118 N N . LEU A 1 144 ? 2.216 13.705 -14.641 1.00 96.75 144 LEU A N 1
ATOM 1119 C CA . LEU A 1 144 ? 1.195 12.792 -15.163 1.00 96.75 144 LEU A CA 1
ATOM 1120 C C . LEU A 1 144 ? -0.231 13.287 -14.856 1.00 96.75 144 LEU A C 1
ATOM 1122 O O . LEU A 1 144 ? -1.181 12.515 -14.932 1.00 96.75 144 LEU A O 1
ATOM 1126 N N . SER A 1 145 ? -0.386 14.569 -14.504 1.00 95.75 145 SER A N 1
ATOM 1127 C CA . SER A 1 145 ? -1.673 15.189 -14.154 1.00 95.75 145 SER A CA 1
ATOM 1128 C C . SER A 1 145 ? -2.331 14.602 -12.898 1.00 95.75 145 SER A C 1
ATOM 1130 O O . SER A 1 145 ? -3.542 14.733 -12.712 1.00 95.75 145 SER A O 1
ATOM 1132 N N . LEU A 1 146 ? -1.527 14.009 -12.006 1.00 96.56 146 LEU A N 1
ATOM 1133 C CA . LEU A 1 146 ? -1.977 13.455 -10.727 1.00 96.56 146 LEU A CA 1
ATOM 1134 C C . LEU A 1 146 ? -1.728 14.402 -9.544 1.00 96.56 146 LEU A C 1
ATOM 1136 O O . LEU A 1 146 ? -1.929 14.001 -8.401 1.00 96.56 146 LEU A O 1
ATOM 1140 N N . LEU A 1 147 ? -1.321 15.655 -9.780 1.00 96.00 147 LEU A N 1
ATOM 1141 C CA . LEU A 1 147 ? -1.127 16.640 -8.711 1.00 96.00 147 LEU A CA 1
ATOM 1142 C C . LEU A 1 147 ? -2.379 16.720 -7.820 1.00 96.00 147 LEU A C 1
ATOM 1144 O O . LEU A 1 147 ? -3.474 17.027 -8.290 1.00 96.00 147 LEU A O 1
ATOM 1148 N N . GLY A 1 148 ? -2.203 16.440 -6.527 1.00 94.88 148 GLY A N 1
ATOM 1149 C CA . GLY A 1 148 ? -3.294 16.438 -5.549 1.00 94.88 148 GLY A CA 1
ATOM 1150 C C . GLY A 1 148 ? -4.243 15.235 -5.624 1.00 94.88 148 GLY A C 1
ATOM 1151 O O . GLY A 1 148 ? -5.272 15.270 -4.962 1.00 94.88 148 GLY A O 1
ATOM 1152 N N . LYS A 1 149 ? -3.910 14.186 -6.389 1.00 96.00 149 LYS A N 1
ATOM 1153 C CA . LYS A 1 149 ? -4.744 12.986 -6.617 1.00 96.00 149 LYS A CA 1
ATOM 1154 C C . LYS A 1 149 ? -4.087 11.676 -6.172 1.00 96.00 149 LYS A C 1
ATOM 1156 O O . LYS A 1 149 ? -4.624 10.596 -6.412 1.00 96.00 149 LYS A O 1
ATOM 1161 N N . TYR A 1 150 ? -2.926 11.766 -5.532 1.00 97.38 150 TYR A N 1
ATOM 1162 C CA . TYR A 1 150 ? -2.239 10.641 -4.910 1.00 97.38 150 TYR A CA 1
ATOM 1163 C C . TYR A 1 150 ? -1.824 10.988 -3.488 1.00 97.38 150 TYR A C 1
ATOM 1165 O O . TYR A 1 150 ? -1.654 12.156 -3.119 1.00 97.38 150 TYR A O 1
ATOM 1173 N N . ASP A 1 151 ? -1.619 9.941 -2.709 1.00 97.75 151 ASP A N 1
ATOM 1174 C CA . ASP A 1 151 ? -1.069 10.018 -1.371 1.00 97.75 151 ASP A CA 1
ATOM 1175 C C . ASP A 1 151 ? 0.275 9.311 -1.282 1.00 97.75 151 ASP A C 1
ATOM 1177 O O . ASP A 1 151 ? 0.610 8.476 -2.116 1.00 97.75 151 ASP A O 1
ATOM 1181 N N . ILE A 1 152 ? 1.038 9.646 -0.243 1.00 97.50 152 ILE A N 1
ATOM 1182 C CA . ILE A 1 152 ? 2.312 9.002 0.071 1.00 97.50 152 ILE A CA 1
ATOM 1183 C C . ILE A 1 152 ? 2.207 8.388 1.466 1.00 97.50 152 ILE A C 1
ATOM 1185 O O . ILE A 1 152 ? 1.730 9.040 2.408 1.00 97.50 152 ILE A O 1
ATOM 1189 N N . LEU A 1 153 ? 2.655 7.141 1.571 1.00 97.31 153 LEU A N 1
ATOM 1190 C CA . LEU A 1 153 ? 2.948 6.437 2.810 1.00 97.31 153 LEU A CA 1
ATOM 1191 C C . LEU A 1 153 ? 4.453 6.165 2.846 1.00 97.31 153 LEU A C 1
ATOM 1193 O O . LEU A 1 153 ? 4.952 5.396 2.030 1.00 97.31 153 LEU A O 1
ATOM 1197 N N . ASP A 1 154 ? 5.149 6.796 3.786 1.00 95.50 154 ASP A N 1
ATOM 1198 C CA . ASP A 1 154 ? 6.583 6.614 4.001 1.00 95.50 154 ASP A CA 1
ATOM 1199 C C . ASP A 1 154 ? 6.796 5.606 5.133 1.00 95.50 154 ASP A C 1
ATOM 1201 O O . ASP A 1 154 ? 6.433 5.854 6.286 1.00 95.50 154 ASP A O 1
ATOM 1205 N N . LEU A 1 155 ? 7.365 4.446 4.794 1.00 94.62 155 LEU A N 1
ATOM 1206 C CA . LEU A 1 155 ? 7.597 3.352 5.739 1.00 94.62 155 LEU A CA 1
ATOM 1207 C C . LEU A 1 155 ? 8.760 3.622 6.706 1.00 94.62 155 LEU A C 1
ATOM 1209 O O . LEU A 1 155 ? 8.904 2.903 7.698 1.00 94.62 155 LEU A O 1
ATOM 1213 N N . HIS A 1 156 ? 9.578 4.642 6.444 1.00 90.44 156 HIS A N 1
ATOM 1214 C CA . HIS A 1 156 ? 10.714 5.046 7.271 1.00 90.44 156 HIS A CA 1
ATOM 1215 C C . HIS A 1 156 ? 10.407 6.282 8.132 1.00 90.44 156 HIS A C 1
ATOM 1217 O O . HIS A 1 156 ? 11.131 6.562 9.094 1.00 90.44 156 HIS A O 1
ATOM 1223 N N . ALA A 1 157 ? 9.309 6.994 7.859 1.00 89.19 157 ALA A N 1
ATOM 1224 C CA . ALA A 1 157 ? 8.871 8.123 8.669 1.00 89.19 157 ALA A CA 1
ATOM 1225 C C . ALA A 1 157 ? 8.446 7.681 10.080 1.00 89.19 157 ALA A C 1
ATOM 1227 O O . ALA A 1 157 ? 7.431 7.009 10.277 1.00 89.19 157 ALA A O 1
ATOM 1228 N N . ALA A 1 158 ? 9.167 8.156 11.102 1.00 81.81 158 ALA A N 1
ATOM 1229 C CA . ALA A 1 158 ? 8.854 7.869 12.506 1.00 81.81 158 ALA A CA 1
ATOM 1230 C C . ALA A 1 158 ? 7.415 8.269 12.898 1.00 81.81 158 ALA A C 1
ATOM 1232 O O . ALA A 1 158 ? 6.773 7.596 13.704 1.00 81.81 158 ALA A O 1
ATOM 1233 N N . THR A 1 159 ? 6.883 9.330 12.286 1.00 83.31 159 THR A N 1
ATOM 1234 C CA . THR A 1 159 ? 5.517 9.831 12.505 1.00 83.31 159 THR A CA 1
ATOM 1235 C C . THR A 1 159 ? 4.428 8.948 11.883 1.00 83.31 159 THR A C 1
ATOM 1237 O O . THR A 1 159 ? 3.252 9.137 12.198 1.00 83.31 159 THR A O 1
ATOM 1240 N N . GLN A 1 160 ? 4.798 7.978 11.037 1.00 85.00 160 GLN A N 1
ATOM 1241 C CA . GLN A 1 160 ? 3.900 7.052 10.333 1.00 85.00 160 GLN A CA 1
ATOM 1242 C C . GLN A 1 160 ? 4.128 5.581 10.725 1.00 85.00 160 GLN A C 1
ATOM 1244 O O . GLN A 1 160 ? 3.634 4.683 10.050 1.00 85.00 160 GLN A O 1
ATOM 1249 N N . SER A 1 161 ? 4.829 5.312 11.835 1.00 90.00 161 SER A N 1
ATOM 1250 C CA . SER A 1 161 ? 5.065 3.945 12.321 1.00 90.00 161 SER A CA 1
ATOM 1251 C C . SER A 1 161 ? 3.745 3.197 12.574 1.00 90.00 161 SER A C 1
ATOM 1253 O O . SER A 1 161 ? 2.978 3.523 13.489 1.00 90.00 161 SER A O 1
ATOM 1255 N N . LEU A 1 162 ? 3.461 2.203 11.728 1.00 93.31 162 LEU A N 1
ATOM 1256 C CA . LEU A 1 162 ? 2.197 1.468 11.731 1.00 93.31 162 LEU A CA 1
ATOM 1257 C C . LEU A 1 162 ? 2.219 0.346 12.787 1.00 93.31 162 LEU A C 1
ATOM 1259 O O . LEU A 1 162 ? 3.058 -0.556 12.699 1.00 93.31 162 LEU A O 1
ATOM 1263 N N . PRO A 1 163 ? 1.289 0.329 13.763 1.00 93.88 163 PRO A N 1
ATOM 1264 C CA . PRO A 1 163 ? 1.155 -0.795 14.685 1.00 93.88 163 PRO A CA 1
ATOM 1265 C C . PRO A 1 163 ? 0.628 -2.018 13.935 1.00 93.88 163 PRO A C 1
ATOM 1267 O O . PRO A 1 163 ? -0.122 -1.872 12.971 1.00 93.88 163 PRO A O 1
ATOM 1270 N N . TYR A 1 164 ? 0.986 -3.224 14.383 1.00 96.12 164 TYR A N 1
ATOM 1271 C CA . TYR A 1 164 ? 0.594 -4.474 13.712 1.00 96.12 164 TYR A CA 1
ATOM 1272 C C . TYR A 1 164 ? 0.845 -4.403 12.196 1.00 96.12 164 TYR A C 1
ATOM 1274 O O . TYR A 1 164 ? -0.071 -4.608 11.396 1.00 96.12 164 TYR A O 1
ATOM 1282 N N . LEU A 1 165 ? 2.084 -4.045 11.831 1.00 95.81 165 LEU A N 1
ATOM 1283 C CA . LEU A 1 165 ? 2.499 -3.568 10.508 1.00 95.81 165 LEU A CA 1
ATOM 1284 C C . LEU A 1 165 ? 1.800 -4.279 9.342 1.00 95.81 165 LEU A C 1
ATOM 1286 O O . LEU A 1 165 ? 1.150 -3.613 8.547 1.00 95.81 165 LEU A O 1
ATOM 1290 N N . ASN A 1 166 ? 1.852 -5.612 9.278 1.00 96.31 166 ASN A N 1
ATOM 1291 C CA . ASN A 1 166 ? 1.273 -6.382 8.170 1.00 96.31 166 ASN A CA 1
ATOM 1292 C C . ASN A 1 166 ? -0.242 -6.172 7.999 1.00 96.31 166 ASN A C 1
ATOM 1294 O O . ASN A 1 166 ? -0.721 -6.077 6.870 1.00 96.31 166 A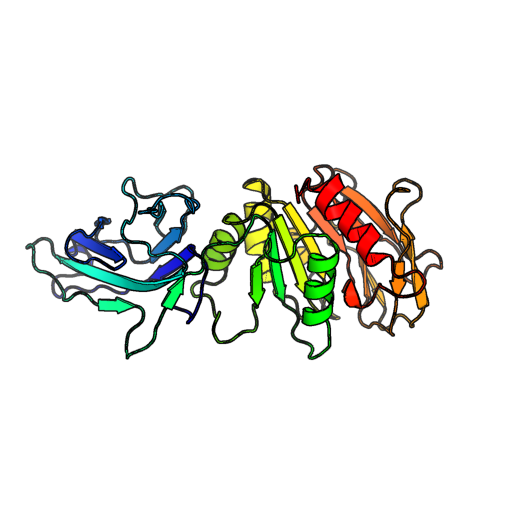SN A O 1
ATOM 1298 N N . ILE A 1 167 ? -0.995 -6.098 9.101 1.00 97.44 167 ILE A N 1
ATOM 1299 C CA . ILE A 1 167 ? -2.453 -5.915 9.071 1.00 97.44 167 ILE A CA 1
ATOM 1300 C C . ILE A 1 167 ? -2.766 -4.466 8.702 1.00 97.44 167 ILE A C 1
ATOM 1302 O O . ILE A 1 167 ? -3.461 -4.213 7.722 1.00 97.44 167 ILE A O 1
ATOM 1306 N N . THR A 1 168 ? -2.203 -3.506 9.439 1.00 98.12 168 THR A N 1
ATOM 1307 C CA . THR A 1 168 ? -2.488 -2.081 9.220 1.00 98.12 168 THR A CA 1
ATOM 1308 C C . THR A 1 168 ? -2.060 -1.620 7.830 1.00 98.12 168 THR A C 1
ATOM 1310 O O . THR A 1 168 ? -2.790 -0.871 7.183 1.00 98.12 168 THR A O 1
ATOM 1313 N N . PHE A 1 169 ? -0.913 -2.088 7.336 1.00 98.19 169 PHE A N 1
ATOM 1314 C CA . PHE A 1 169 ? -0.441 -1.777 5.991 1.00 98.19 169 PHE A CA 1
ATOM 1315 C C . PHE A 1 169 ? -1.354 -2.361 4.913 1.00 98.19 169 PHE A C 1
ATOM 1317 O O . PHE A 1 169 ? -1.750 -1.633 4.008 1.00 98.19 169 PHE A O 1
ATOM 1324 N N . LEU A 1 170 ? -1.751 -3.636 5.018 1.00 98.25 170 LEU A N 1
ATOM 1325 C CA . LEU A 1 170 ? -2.672 -4.248 4.057 1.00 98.25 170 LEU A CA 1
ATOM 1326 C C . LEU A 1 170 ? -4.018 -3.516 4.021 1.00 98.25 170 LEU A C 1
ATOM 1328 O O . LEU A 1 170 ? -4.550 -3.248 2.945 1.00 98.25 170 LEU A O 1
ATOM 1332 N N . GLU A 1 171 ? -4.570 -3.183 5.186 1.00 98.19 171 GLU A N 1
ATOM 1333 C CA . GLU A 1 171 ? -5.837 -2.459 5.259 1.00 98.19 171 GLU A CA 1
ATOM 1334 C C . GLU A 1 171 ? -5.708 -1.017 4.758 1.00 98.19 171 GLU A C 1
ATOM 1336 O O . GLU A 1 171 ? -6.640 -0.519 4.132 1.00 98.19 171 GLU A O 1
ATOM 1341 N N . THR A 1 172 ? -4.537 -0.393 4.922 1.00 98.25 172 THR A N 1
ATOM 1342 C CA . THR A 1 172 ? -4.205 0.898 4.299 1.00 98.25 172 THR A CA 1
ATOM 1343 C C . THR A 1 172 ? -4.123 0.782 2.778 1.00 98.25 172 THR A C 1
ATOM 1345 O O . THR A 1 172 ? -4.755 1.573 2.085 1.00 98.25 172 THR A O 1
ATOM 1348 N N . LEU A 1 173 ? -3.411 -0.216 2.239 1.00 98.31 173 LEU A N 1
ATOM 1349 C CA . LEU A 1 173 ? -3.326 -0.459 0.794 1.00 98.31 173 LEU A CA 1
ATOM 1350 C C . LEU A 1 173 ? -4.714 -0.628 0.177 1.00 98.31 173 LEU A C 1
ATOM 1352 O O . LEU A 1 173 ? -5.012 -0.025 -0.848 1.00 98.31 173 LEU A O 1
ATOM 1356 N N . LYS A 1 174 ? -5.594 -1.396 0.832 1.00 97.69 174 LYS A N 1
ATOM 1357 C CA . LYS A 1 174 ? -6.967 -1.653 0.370 1.00 97.69 174 LYS A CA 1
ATOM 1358 C C . LYS A 1 174 ? -7.852 -0.405 0.297 1.00 97.69 174 LYS A C 1
ATOM 1360 O O . LYS A 1 174 ? -8.934 -0.501 -0.288 1.00 97.69 174 LYS A O 1
ATOM 1365 N N . LEU A 1 175 ? -7.443 0.727 0.873 1.00 98.12 175 LEU A N 1
ATOM 1366 C CA . LEU A 1 175 ? -8.136 2.009 0.697 1.00 98.12 175 LEU A CA 1
ATOM 1367 C C . LEU A 1 175 ? -7.960 2.577 -0.719 1.00 98.12 175 LEU A C 1
ATOM 1369 O O . LEU A 1 175 ? -8.778 3.386 -1.144 1.00 98.12 175 LEU A O 1
ATOM 1373 N N . PHE A 1 176 ? -6.933 2.133 -1.445 1.00 98.31 176 PHE A N 1
ATOM 1374 C CA . PHE A 1 176 ? -6.540 2.636 -2.757 1.00 98.31 176 PHE A CA 1
ATOM 1375 C C . PHE A 1 176 ? -6.699 1.547 -3.822 1.00 98.31 176 PHE A C 1
ATOM 1377 O O . PHE A 1 176 ? -6.406 0.372 -3.581 1.00 98.31 176 PHE A O 1
ATOM 1384 N N . LYS A 1 177 ? -7.130 1.920 -5.030 1.00 98.06 177 LYS A N 1
ATOM 1385 C CA . LYS A 1 177 ? -7.224 0.974 -6.159 1.00 98.06 177 LYS A CA 1
ATOM 1386 C C . LYS A 1 177 ? -5.861 0.677 -6.778 1.00 98.06 177 LYS A C 1
ATOM 1388 O O . LYS A 1 177 ? -5.666 -0.401 -7.336 1.00 98.06 177 LYS A O 1
ATOM 1393 N N . TYR A 1 178 ? -4.938 1.630 -6.672 1.00 98.69 178 TYR A N 1
ATOM 1394 C CA . TYR A 1 178 ? -3.622 1.571 -7.286 1.00 98.69 178 TYR A CA 1
ATOM 1395 C C . TYR A 1 178 ? -2.530 1.827 -6.251 1.00 98.69 178 TYR A C 1
ATOM 1397 O O . TYR A 1 178 ? -2.662 2.702 -5.393 1.00 98.69 178 TYR A O 1
ATOM 1405 N N . SER A 1 179 ? -1.418 1.110 -6.378 1.00 98.75 179 SER A N 1
ATOM 1406 C CA . SER A 1 179 ? -0.213 1.341 -5.591 1.00 98.75 179 SER A CA 1
ATOM 1407 C C . SER A 1 179 ? 1.024 1.424 -6.481 1.00 98.75 179 SER A C 1
ATOM 1409 O O . SER A 1 179 ? 1.200 0.625 -7.401 1.00 98.75 179 SER A O 1
ATOM 1411 N N . PHE A 1 180 ? 1.895 2.387 -6.195 1.00 98.75 180 PHE A N 1
ATOM 1412 C CA . PHE A 1 180 ? 3.255 2.435 -6.718 1.00 98.75 180 PHE A CA 1
ATOM 1413 C C . PHE A 1 180 ? 4.224 2.313 -5.544 1.00 98.75 180 PHE A C 1
ATOM 1415 O O . PHE A 1 180 ? 4.302 3.213 -4.711 1.00 98.75 180 PHE A O 1
ATOM 1422 N N . TRP A 1 181 ? 4.949 1.201 -5.465 1.00 98.69 181 TRP A N 1
ATOM 1423 C CA . TRP A 1 181 ? 5.868 0.908 -4.369 1.00 98.69 181 TRP A CA 1
ATOM 1424 C C . TRP A 1 181 ? 7.294 0.883 -4.901 1.00 98.69 181 TRP A C 1
ATOM 1426 O O . TRP A 1 181 ? 7.657 0.032 -5.719 1.00 98.69 181 TRP A O 1
ATOM 1436 N N . TYR A 1 182 ? 8.109 1.823 -4.428 1.00 98.25 182 TYR A N 1
ATOM 1437 C CA . TYR A 1 182 ? 9.526 1.870 -4.757 1.00 98.25 182 TYR A CA 1
ATOM 1438 C C . TYR A 1 182 ? 10.411 1.622 -3.540 1.00 98.25 182 TYR A C 1
ATOM 1440 O O . TYR A 1 182 ? 10.056 1.961 -2.414 1.00 98.25 182 TYR A O 1
ATOM 1448 N N . SER A 1 183 ? 11.575 1.025 -3.784 1.00 96.44 183 SER A N 1
ATOM 1449 C CA . SER A 1 183 ? 12.584 0.774 -2.757 1.00 96.44 183 SER A CA 1
ATOM 1450 C C . SER A 1 183 ? 13.995 0.885 -3.319 1.00 96.44 183 SER A C 1
ATOM 1452 O O . SER A 1 183 ? 14.212 0.829 -4.534 1.00 96.44 183 SER A O 1
ATOM 1454 N N . ASP A 1 184 ? 14.964 1.015 -2.419 1.00 92.62 184 ASP A N 1
ATOM 1455 C CA . ASP A 1 184 ? 16.369 0.769 -2.727 1.00 92.62 184 ASP A CA 1
ATOM 1456 C C . ASP A 1 184 ? 16.686 -0.726 -2.544 1.00 92.62 184 ASP A C 1
ATOM 1458 O O . ASP A 1 184 ? 15.820 -1.584 -2.732 1.00 92.62 184 ASP A O 1
ATOM 1462 N N . ASN A 1 185 ? 17.935 -1.055 -2.209 1.00 92.06 185 ASN A N 1
ATOM 1463 C CA . ASN A 1 185 ? 18.391 -2.421 -1.967 1.00 92.06 185 ASN A CA 1
ATOM 1464 C C . ASN A 1 185 ? 18.067 -2.959 -0.557 1.00 92.06 185 ASN A C 1
ATOM 1466 O O . ASN A 1 185 ? 18.573 -4.028 -0.205 1.00 92.06 185 ASN A O 1
ATOM 1470 N N . ASN A 1 186 ? 17.245 -2.247 0.221 1.00 92.88 186 ASN A N 1
ATOM 1471 C CA . ASN A 1 186 ? 16.730 -2.658 1.524 1.00 92.88 186 ASN A CA 1
ATOM 1472 C C . ASN A 1 186 ? 15.179 -2.654 1.581 1.00 92.88 186 ASN A C 1
ATOM 1474 O O . ASN A 1 186 ? 14.590 -1.987 2.435 1.00 92.88 186 ASN A O 1
ATOM 1478 N N . PRO A 1 187 ? 14.492 -3.379 0.679 1.00 94.75 187 PRO A N 1
ATOM 1479 C CA . PRO A 1 187 ? 13.035 -3.452 0.673 1.00 94.75 187 PRO A CA 1
ATOM 1480 C C . PRO A 1 187 ? 12.460 -4.190 1.887 1.00 94.75 187 PRO A C 1
ATOM 1482 O O . PRO A 1 187 ? 13.038 -5.159 2.384 1.00 94.75 187 PRO A O 1
ATOM 1485 N N . SER A 1 188 ? 11.242 -3.823 2.285 1.00 95.81 188 SER A N 1
ATOM 1486 C CA . SER A 1 188 ? 10.443 -4.547 3.280 1.00 95.81 188 SER A CA 1
ATOM 1487 C C . SER A 1 188 ? 9.815 -5.816 2.677 1.00 95.81 188 SER A C 1
ATOM 1489 O O . SER A 1 188 ? 8.613 -5.870 2.418 1.00 95.81 188 SER A O 1
ATOM 1491 N N . LEU A 1 189 ? 10.635 -6.847 2.440 1.00 95.88 189 LEU A N 1
ATOM 1492 C CA . LEU A 1 189 ? 10.233 -8.082 1.744 1.00 95.88 189 LEU A CA 1
ATOM 1493 C C . LEU A 1 189 ? 9.109 -8.853 2.441 1.00 95.88 189 LEU A C 1
ATOM 1495 O O . LEU A 1 189 ? 8.160 -9.265 1.776 1.00 95.88 189 LEU A O 1
ATOM 1499 N N . ASP A 1 190 ? 9.175 -9.004 3.764 1.00 94.44 190 ASP A N 1
ATOM 1500 C CA . ASP A 1 190 ? 8.131 -9.699 4.529 1.00 94.44 190 ASP A CA 1
ATOM 1501 C C . ASP A 1 190 ? 6.783 -8.984 4.410 1.00 94.44 190 ASP A C 1
ATOM 1503 O O . ASP A 1 190 ? 5.734 -9.620 4.307 1.00 94.44 190 ASP A O 1
ATOM 1507 N N . LEU A 1 191 ? 6.811 -7.648 4.360 1.00 96.81 191 LEU A N 1
ATOM 1508 C CA . LEU A 1 191 ? 5.616 -6.832 4.184 1.00 96.81 191 LEU A CA 1
ATOM 1509 C C . LEU A 1 191 ? 5.033 -7.002 2.778 1.00 96.81 191 LEU A C 1
ATOM 1511 O O . LEU A 1 191 ? 3.820 -7.170 2.636 1.00 96.81 191 LEU A O 1
ATOM 1515 N N . ALA A 1 192 ? 5.882 -6.996 1.746 1.00 97.69 192 ALA A N 1
ATOM 1516 C CA . ALA A 1 192 ? 5.466 -7.239 0.366 1.00 97.69 192 ALA A CA 1
ATOM 1517 C C . ALA A 1 192 ? 4.847 -8.638 0.216 1.00 97.69 192 ALA A C 1
ATOM 1519 O O . ALA A 1 192 ? 3.746 -8.766 -0.325 1.00 97.69 192 ALA A O 1
ATOM 1520 N N . ASN A 1 193 ? 5.488 -9.668 0.774 1.00 95.81 193 ASN A N 1
ATOM 1521 C CA . ASN A 1 193 ? 4.996 -11.046 0.770 1.00 95.81 193 ASN A CA 1
ATOM 1522 C C . ASN A 1 193 ? 3.651 -11.177 1.518 1.00 95.81 193 ASN A C 1
ATOM 1524 O O . ASN A 1 193 ? 2.691 -11.741 0.997 1.00 95.81 193 ASN A O 1
ATOM 1528 N N . ALA A 1 194 ? 3.520 -10.553 2.693 1.00 95.88 194 ALA A N 1
ATOM 1529 C CA . ALA A 1 194 ? 2.306 -10.637 3.507 1.00 95.88 194 ALA A CA 1
ATOM 1530 C C . ALA A 1 194 ? 1.078 -9.915 2.915 1.00 95.88 194 ALA A C 1
ATOM 1532 O O . ALA A 1 194 ? -0.055 -10.215 3.322 1.00 95.88 194 ALA A O 1
ATOM 1533 N N . SER A 1 195 ? 1.281 -8.952 2.007 1.00 97.69 195 SER A N 1
ATOM 1534 C CA . SER A 1 195 ? 0.237 -8.021 1.553 1.00 97.69 195 SER A CA 1
ATOM 1535 C C . SER A 1 195 ? -0.114 -8.115 0.068 1.00 97.69 195 SER A C 1
ATOM 1537 O O . SER A 1 195 ? -1.290 -7.969 -0.266 1.00 97.69 195 SER A O 1
ATOM 1539 N N . THR A 1 196 ? 0.849 -8.390 -0.817 1.00 98.25 196 THR A N 1
ATOM 1540 C CA . THR A 1 196 ? 0.671 -8.221 -2.270 1.00 98.25 196 THR A CA 1
ATOM 1541 C C . THR A 1 196 ? -0.456 -9.080 -2.822 1.00 98.25 196 THR A C 1
ATOM 1543 O O . THR A 1 196 ? -1.387 -8.542 -3.415 1.00 98.25 196 THR A O 1
ATOM 1546 N N . GLN A 1 197 ? -0.435 -10.397 -2.583 1.00 97.06 197 GLN A N 1
ATOM 1547 C CA . GLN A 1 197 ? -1.465 -11.279 -3.137 1.00 97.06 197 GLN A CA 1
ATOM 1548 C C . GLN A 1 197 ? -2.858 -10.917 -2.604 1.00 97.06 197 GLN A C 1
ATOM 1550 O O . GLN A 1 197 ? -3.796 -10.774 -3.376 1.00 97.06 197 GLN A O 1
ATOM 1555 N N . LYS A 1 198 ? -2.976 -10.636 -1.301 1.00 97.44 198 LYS A N 1
ATOM 1556 C CA . LYS A 1 198 ? -4.244 -10.218 -0.677 1.00 97.44 198 LYS A CA 1
ATOM 1557 C C . LYS A 1 198 ? -4.757 -8.877 -1.209 1.00 97.44 198 LYS A C 1
ATOM 1559 O O . LYS A 1 198 ? -5.963 -8.637 -1.197 1.00 97.44 198 LYS A O 1
ATOM 1564 N N . TYR A 1 199 ? -3.859 -7.981 -1.615 1.00 98.56 199 TYR A N 1
ATOM 1565 C CA . TYR A 1 199 ? -4.214 -6.718 -2.255 1.00 98.56 199 TYR A CA 1
ATOM 1566 C C . TYR A 1 199 ? -4.711 -6.941 -3.690 1.00 98.56 199 TYR A C 1
ATOM 1568 O O . TYR A 1 199 ? -5.763 -6.413 -4.054 1.00 98.56 199 TYR A O 1
ATOM 1576 N N . LEU A 1 200 ? -4.013 -7.781 -4.463 1.00 98.31 200 LEU A N 1
ATOM 1577 C CA . LEU A 1 200 ? -4.404 -8.170 -5.822 1.00 98.31 200 LEU A CA 1
ATOM 1578 C C . LEU A 1 200 ? -5.750 -8.912 -5.848 1.00 98.31 200 LEU A C 1
ATOM 1580 O O . LEU A 1 200 ? -6.615 -8.570 -6.652 1.00 98.31 200 LEU A O 1
ATOM 1584 N N . ASP A 1 201 ? -5.965 -9.863 -4.935 1.00 96.81 201 ASP A N 1
ATOM 1585 C CA . ASP A 1 201 ? -7.228 -10.606 -4.790 1.00 96.81 201 ASP A CA 1
ATOM 1586 C C . ASP A 1 201 ? -8.399 -9.676 -4.433 1.00 96.81 201 ASP A C 1
ATOM 1588 O O . ASP A 1 201 ? -9.546 -9.925 -4.798 1.00 96.81 201 ASP A O 1
ATOM 1592 N N . GLY A 1 202 ? -8.105 -8.566 -3.748 1.00 95.50 202 GLY A N 1
ATOM 1593 C CA . GLY A 1 202 ? -9.056 -7.494 -3.455 1.00 95.50 202 GLY A CA 1
ATOM 1594 C C . GLY A 1 202 ? -9.334 -6.547 -4.630 1.00 95.50 202 GLY A C 1
ATOM 1595 O O . GLY A 1 202 ? -10.028 -5.548 -4.435 1.00 95.50 202 GLY A O 1
ATOM 1596 N N . GLY A 1 203 ? -8.786 -6.822 -5.819 1.00 97.56 203 GLY A N 1
ATOM 1597 C CA . GLY A 1 203 ? -8.925 -6.002 -7.026 1.00 97.56 203 GLY A CA 1
ATOM 1598 C C . GLY A 1 203 ? -7.932 -4.841 -7.132 1.00 97.56 203 GLY A C 1
ATOM 1599 O O . GLY A 1 203 ? -8.053 -4.026 -8.048 1.00 97.56 203 GLY A O 1
ATOM 1600 N N . GLY A 1 204 ? -6.966 -4.746 -6.215 1.00 98.56 204 GLY A N 1
ATOM 1601 C CA . GLY A 1 204 ? -5.901 -3.750 -6.272 1.00 98.56 204 GLY A CA 1
ATOM 1602 C C . GLY A 1 204 ? -4.933 -3.997 -7.431 1.00 98.56 204 GLY A C 1
ATOM 1603 O O . GLY A 1 204 ? -4.791 -5.123 -7.916 1.00 98.56 204 GLY A O 1
ATOM 1604 N N . LYS A 1 205 ? -4.238 -2.944 -7.868 1.00 98.81 205 LYS A N 1
ATOM 1605 C CA . LYS A 1 205 ? -3.151 -3.045 -8.852 1.00 98.81 205 LYS A CA 1
ATOM 1606 C C . LYS A 1 205 ? -1.875 -2.401 -8.327 1.00 98.81 205 LYS A C 1
ATOM 1608 O O . LYS A 1 205 ? -1.928 -1.309 -7.766 1.00 98.81 205 LYS A O 1
ATOM 1613 N N . ILE A 1 206 ? -0.731 -3.055 -8.511 1.00 98.81 206 ILE A N 1
ATOM 1614 C CA . ILE A 1 206 ? 0.540 -2.643 -7.909 1.00 98.81 206 ILE A CA 1
ATOM 1615 C C . ILE A 1 206 ? 1.690 -2.581 -8.914 1.00 98.81 206 ILE A C 1
ATOM 1617 O O . ILE A 1 206 ? 1.963 -3.528 -9.651 1.00 98.81 206 ILE A O 1
ATOM 1621 N N . CYS A 1 207 ? 2.379 -1.446 -8.933 1.00 98.75 207 CYS A N 1
ATOM 1622 C CA . CYS A 1 207 ? 3.590 -1.221 -9.705 1.00 98.75 207 CYS A CA 1
ATOM 1623 C C . CYS A 1 207 ? 4.786 -1.180 -8.754 1.00 98.75 207 CYS A C 1
ATOM 1625 O O . CYS A 1 207 ? 4.906 -0.267 -7.940 1.00 98.75 207 CYS A O 1
ATOM 1627 N N . PHE A 1 208 ? 5.686 -2.147 -8.890 1.00 98.75 208 PHE A N 1
ATOM 1628 C CA . PHE A 1 208 ? 6.927 -2.219 -8.137 1.00 98.75 208 PHE A CA 1
ATOM 1629 C C . PHE A 1 208 ? 8.094 -1.618 -8.918 1.00 98.75 208 PHE A C 1
ATOM 1631 O O . PHE A 1 208 ? 8.310 -1.931 -10.089 1.00 98.75 208 PHE A O 1
ATOM 1638 N N . SER A 1 209 ? 8.884 -0.799 -8.232 1.00 98.06 209 SER A N 1
ATOM 1639 C CA . SER A 1 209 ? 10.163 -0.259 -8.693 1.00 98.06 209 SER A CA 1
ATOM 1640 C C . SER A 1 209 ? 11.204 -0.500 -7.598 1.00 98.06 209 SER A C 1
ATOM 1642 O O . SER A 1 209 ? 11.498 0.395 -6.804 1.00 98.06 209 SER A O 1
ATOM 1644 N N . MET A 1 210 ? 11.715 -1.726 -7.511 1.00 94.81 210 MET A N 1
ATOM 1645 C CA . MET A 1 210 ? 12.426 -2.215 -6.328 1.00 94.81 210 MET A CA 1
ATOM 1646 C C . MET A 1 210 ? 13.771 -2.835 -6.686 1.00 94.81 210 MET A C 1
ATOM 1648 O O . MET A 1 210 ? 13.900 -3.543 -7.682 1.00 94.81 210 MET A O 1
ATOM 1652 N N . GLN A 1 211 ? 14.766 -2.609 -5.835 1.00 92.88 211 GLN A N 1
ATOM 1653 C CA . GLN A 1 211 ? 16.014 -3.368 -5.822 1.00 92.88 211 GLN A CA 1
ATOM 1654 C C . GLN A 1 211 ? 16.018 -4.375 -4.677 1.00 92.88 211 GLN A C 1
ATOM 1656 O O . GLN A 1 211 ? 15.231 -4.289 -3.740 1.00 92.88 211 GLN A O 1
ATOM 1661 N N . PHE A 1 212 ? 16.940 -5.333 -4.745 1.00 93.44 212 PHE A N 1
ATOM 1662 C CA . PHE A 1 212 ? 17.100 -6.359 -3.721 1.00 93.44 212 PHE A CA 1
ATOM 1663 C C . PHE A 1 212 ? 18.503 -6.325 -3.113 1.00 93.44 212 PHE A C 1
ATOM 1665 O O . PHE A 1 212 ? 19.457 -5.874 -3.763 1.00 93.44 212 PHE A O 1
ATOM 1672 N N . PRO A 1 213 ? 18.660 -6.812 -1.871 1.00 91.25 213 PRO A N 1
ATOM 1673 C CA . PRO A 1 213 ? 19.975 -6.992 -1.284 1.00 91.25 213 PRO A CA 1
ATOM 1674 C C . PRO A 1 213 ? 20.801 -8.001 -2.093 1.00 91.25 213 PRO A C 1
ATOM 1676 O O . PRO A 1 213 ? 20.287 -8.776 -2.904 1.00 91.25 213 PRO A O 1
ATOM 1679 N N . GLN A 1 214 ? 22.119 -7.988 -1.870 1.00 85.44 214 GLN A N 1
ATOM 1680 C CA . GLN A 1 214 ? 23.057 -8.862 -2.585 1.00 85.44 214 GLN A CA 1
ATOM 1681 C C . GLN A 1 214 ? 22.658 -10.338 -2.455 1.00 85.44 214 GLN A C 1
ATOM 1683 O O . GLN A 1 214 ? 22.651 -11.069 -3.446 1.00 85.44 214 GLN A O 1
ATOM 1688 N N . THR A 1 215 ? 22.299 -10.739 -1.239 1.00 88.25 215 THR A N 1
ATOM 1689 C CA . THR A 1 215 ? 21.769 -12.060 -0.919 1.00 88.25 215 THR A CA 1
ATOM 1690 C C . THR A 1 215 ? 20.305 -11.897 -0.559 1.00 88.25 215 THR A C 1
ATOM 1692 O O . THR A 1 215 ? 19.970 -11.096 0.311 1.00 88.25 215 THR A O 1
ATOM 1695 N N . VAL A 1 216 ? 19.444 -12.645 -1.237 1.00 91.31 216 VAL A N 1
ATOM 1696 C CA . VAL A 1 216 ? 18.003 -12.663 -1.002 1.00 91.31 216 VAL A CA 1
ATOM 1697 C C . VAL A 1 216 ? 17.500 -14.078 -1.244 1.00 91.31 216 VAL A C 1
ATOM 1699 O O . VAL A 1 216 ? 17.961 -14.744 -2.172 1.00 91.31 216 VAL A O 1
ATOM 1702 N N . ASP A 1 217 ? 16.579 -14.534 -0.404 1.00 92.00 217 ASP A N 1
ATOM 1703 C CA . ASP A 1 217 ? 15.874 -15.788 -0.627 1.00 92.00 217 ASP A CA 1
ATOM 1704 C C . ASP A 1 217 ? 14.842 -15.587 -1.743 1.00 92.00 217 ASP A C 1
ATOM 1706 O O . ASP A 1 217 ? 13.893 -14.808 -1.615 1.00 92.00 217 ASP A O 1
ATOM 1710 N N . LEU A 1 218 ? 15.046 -16.268 -2.869 1.00 92.38 218 LEU A N 1
ATOM 1711 C CA . LEU A 1 218 ? 14.162 -16.159 -4.024 1.00 92.38 218 LEU A CA 1
ATOM 1712 C C . LEU A 1 218 ? 12.761 -16.715 -3.737 1.00 92.38 218 LEU A C 1
ATOM 1714 O O . LEU A 1 218 ? 11.811 -16.261 -4.370 1.00 92.38 218 LEU A O 1
ATOM 1718 N N . SER A 1 219 ? 12.603 -17.622 -2.766 1.00 91.31 219 SER A N 1
ATOM 1719 C CA . SER A 1 219 ? 11.284 -18.119 -2.354 1.00 91.31 219 SER A CA 1
ATOM 1720 C C . SER A 1 219 ? 10.440 -17.022 -1.694 1.00 91.31 219 SER A C 1
ATOM 1722 O O . SER A 1 219 ? 9.233 -16.935 -1.923 1.00 91.31 219 SER A O 1
ATOM 1724 N N . VAL A 1 220 ? 11.078 -16.099 -0.963 1.00 92.62 220 VAL A N 1
ATOM 1725 C CA . VAL A 1 220 ? 10.408 -14.917 -0.401 1.00 92.62 220 VAL A CA 1
ATOM 1726 C C . VAL A 1 220 ? 9.933 -13.994 -1.520 1.00 92.62 220 VAL A C 1
ATOM 1728 O O . VAL A 1 220 ? 8.815 -13.483 -1.452 1.00 92.62 220 VAL A O 1
ATOM 1731 N N . LEU A 1 221 ? 10.750 -13.813 -2.565 1.00 94.69 221 LEU A N 1
ATOM 1732 C CA . LEU A 1 221 ? 10.384 -13.012 -3.737 1.00 94.69 221 LEU A CA 1
ATOM 1733 C C . LEU A 1 221 ? 9.250 -13.655 -4.542 1.00 94.69 221 LEU A C 1
ATOM 1735 O O . LEU A 1 221 ? 8.340 -12.952 -4.973 1.00 94.69 221 LEU A O 1
ATOM 1739 N N . GLN A 1 222 ? 9.253 -14.982 -4.690 1.00 93.19 222 GLN A N 1
ATOM 1740 C CA . GLN A 1 222 ? 8.160 -15.722 -5.328 1.00 93.19 222 GLN A CA 1
ATOM 1741 C C . GLN A 1 222 ? 6.809 -15.534 -4.634 1.00 93.19 222 GLN A C 1
ATOM 1743 O O . GLN A 1 222 ? 5.774 -15.639 -5.285 1.00 93.19 222 GLN A O 1
ATOM 1748 N N . GLY A 1 223 ? 6.802 -15.232 -3.332 1.00 92.62 223 GLY A N 1
ATOM 1749 C CA . GLY A 1 223 ? 5.566 -14.970 -2.596 1.00 92.62 223 GLY A CA 1
ATOM 1750 C C . GLY A 1 223 ? 4.798 -13.734 -3.077 1.00 92.62 223 GLY A C 1
ATOM 1751 O O . GLY A 1 223 ? 3.609 -13.618 -2.797 1.00 92.62 223 GLY A O 1
ATOM 1752 N N . PHE A 1 224 ? 5.443 -12.818 -3.810 1.00 95.50 224 PHE A N 1
ATOM 1753 C CA . PHE A 1 224 ? 4.784 -11.624 -4.355 1.00 95.50 224 PHE A CA 1
ATOM 1754 C C . PHE A 1 224 ? 5.152 -11.282 -5.807 1.00 95.50 224 PHE A C 1
ATOM 1756 O O . PHE A 1 224 ? 4.531 -10.394 -6.392 1.00 95.50 224 PHE A O 1
ATOM 1763 N N . LEU A 1 225 ? 6.121 -11.975 -6.414 1.00 95.25 225 LEU A N 1
ATOM 1764 C CA . LEU A 1 225 ? 6.503 -11.823 -7.817 1.00 95.25 225 LEU A CA 1
ATOM 1765 C C . LEU A 1 225 ? 6.361 -13.152 -8.567 1.00 95.25 225 LEU A C 1
ATOM 1767 O O . LEU A 1 225 ? 6.806 -14.185 -8.070 1.00 95.25 225 LEU A O 1
ATOM 1771 N N . PRO A 1 226 ? 5.837 -13.148 -9.804 1.00 92.81 226 PRO A N 1
ATOM 1772 C CA . PRO A 1 226 ? 5.667 -14.365 -10.590 1.00 92.81 226 PRO A CA 1
ATOM 1773 C C . PRO A 1 226 ? 6.975 -14.801 -11.287 1.00 92.81 226 PRO A C 1
ATOM 1775 O O . PRO A 1 226 ? 7.086 -14.837 -12.515 1.00 92.81 226 PRO A O 1
ATOM 1778 N N . ILE A 1 227 ? 7.994 -15.119 -10.490 1.00 93.31 227 ILE A N 1
ATOM 1779 C CA . ILE A 1 227 ? 9.322 -15.566 -10.939 1.00 93.31 227 ILE A CA 1
ATOM 1780 C C . ILE A 1 227 ? 9.526 -17.064 -10.679 1.00 93.31 227 ILE A C 1
ATOM 1782 O O . ILE A 1 227 ? 8.814 -17.678 -9.881 1.00 93.31 227 ILE A O 1
ATOM 1786 N N . ILE A 1 228 ? 10.539 -17.653 -11.311 1.00 90.06 228 ILE A N 1
ATOM 1787 C CA . ILE A 1 228 ? 11.056 -18.969 -10.919 1.00 90.06 228 ILE A CA 1
ATOM 1788 C C . ILE A 1 228 ? 12.062 -18.766 -9.772 1.00 90.06 228 ILE A C 1
ATOM 1790 O O . ILE A 1 228 ? 12.978 -17.955 -9.875 1.00 90.06 228 ILE A O 1
ATOM 1794 N N . GLY A 1 229 ? 11.862 -19.462 -8.655 1.00 81.12 229 GLY A N 1
ATOM 1795 C CA . GLY A 1 229 ? 12.556 -19.225 -7.385 1.00 81.12 229 GLY A CA 1
ATOM 1796 C C . GLY A 1 229 ? 13.853 -19.994 -7.209 1.00 81.12 229 GLY A C 1
ATOM 1797 O O . GLY A 1 229 ? 14.454 -19.927 -6.145 1.00 81.12 229 GLY A O 1
ATOM 1798 N N . ASP A 1 230 ? 14.290 -20.734 -8.221 1.00 81.44 230 ASP A N 1
ATOM 1799 C CA . ASP A 1 230 ? 15.542 -21.488 -8.196 1.00 81.44 230 ASP A CA 1
ATOM 1800 C C . ASP A 1 230 ? 16.676 -20.781 -8.954 1.00 81.44 230 ASP A C 1
ATOM 1802 O O . ASP A 1 230 ? 17.844 -21.129 -8.784 1.00 81.44 230 ASP A O 1
ATOM 1806 N N . SER A 1 231 ? 16.361 -19.773 -9.776 1.00 82.75 231 SER A N 1
ATOM 1807 C CA . SER A 1 231 ? 17.333 -19.171 -10.681 1.00 82.75 231 SER A CA 1
ATOM 1808 C C . SER A 1 231 ? 17.112 -17.675 -10.889 1.00 82.75 231 SER A C 1
ATOM 1810 O O . SER A 1 231 ? 16.027 -17.196 -11.218 1.00 82.75 231 SER A O 1
ATOM 1812 N N . SER A 1 232 ? 18.195 -16.919 -10.743 1.00 93.56 232 SER A N 1
ATOM 1813 C CA . SER A 1 232 ? 18.295 -15.506 -11.112 1.00 93.56 232 SER A CA 1
ATOM 1814 C C . SER A 1 232 ? 19.719 -15.221 -11.576 1.00 93.56 232 SER A C 1
ATOM 1816 O O . SER A 1 232 ? 20.642 -15.963 -11.234 1.00 93.56 232 SER A O 1
ATOM 1818 N N . ASP A 1 233 ? 19.905 -14.152 -12.341 1.00 94.88 233 ASP A N 1
ATOM 1819 C CA . ASP A 1 233 ? 21.235 -13.649 -12.677 1.00 94.88 233 ASP A CA 1
ATOM 1820 C C . ASP A 1 233 ? 21.458 -12.324 -11.949 1.00 94.88 233 ASP A C 1
ATOM 1822 O O . ASP A 1 233 ? 20.532 -11.532 -11.766 1.00 94.88 233 ASP A O 1
ATOM 1826 N N . SER A 1 234 ? 22.670 -12.097 -11.452 1.00 93.50 234 SER A N 1
ATOM 1827 C CA . SER A 1 234 ? 22.964 -10.917 -10.643 1.00 93.50 234 SER A CA 1
ATOM 1828 C C . SER A 1 234 ? 24.334 -10.354 -10.945 1.00 93.50 234 SER A C 1
ATOM 1830 O O . SER A 1 234 ? 25.290 -11.082 -11.206 1.00 93.50 234 SER A O 1
ATOM 1832 N N . ARG A 1 235 ? 24.433 -9.029 -10.872 1.00 91.50 235 ARG A N 1
ATOM 1833 C CA . ARG A 1 235 ? 25.659 -8.300 -11.157 1.00 91.50 235 ARG A CA 1
ATOM 1834 C C . ARG A 1 235 ? 25.902 -7.259 -10.085 1.00 91.50 235 ARG A C 1
ATOM 1836 O O . ARG A 1 235 ? 25.004 -6.514 -9.691 1.00 91.50 235 ARG A O 1
ATOM 1843 N N . SER A 1 236 ? 27.151 -7.194 -9.634 1.00 89.25 236 SER A N 1
ATOM 1844 C CA . SER A 1 236 ? 27.570 -6.259 -8.593 1.00 89.25 236 SER A CA 1
ATOM 1845 C C . SER A 1 236 ? 27.373 -4.808 -9.019 1.00 89.25 236 SER A C 1
ATOM 1847 O O . SER A 1 236 ? 26.908 -4.014 -8.207 1.00 89.25 236 SER A O 1
ATOM 1849 N N . SER A 1 237 ? 27.678 -4.473 -10.278 1.00 91.75 237 SER A N 1
ATOM 1850 C CA . SER A 1 237 ? 27.544 -3.120 -10.815 1.00 91.75 237 SER A CA 1
ATOM 1851 C C . SER A 1 237 ? 27.123 -3.092 -12.288 1.00 91.75 237 SER A C 1
ATOM 1853 O O . SER A 1 237 ? 27.632 -3.856 -13.113 1.00 91.75 237 SER A O 1
ATOM 1855 N N . LEU A 1 238 ? 26.215 -2.167 -12.600 1.00 94.00 238 LEU A N 1
ATOM 1856 C CA . LEU A 1 238 ? 25.885 -1.678 -13.934 1.00 94.00 238 LEU A CA 1
ATOM 1857 C C . LEU A 1 238 ? 26.402 -0.248 -14.069 1.00 94.00 238 LEU A C 1
ATOM 1859 O O . LEU A 1 238 ? 26.265 0.555 -13.145 1.00 94.00 238 LEU A O 1
ATOM 1863 N N . LEU A 1 239 ? 26.974 0.078 -15.223 1.00 95.44 239 LEU A N 1
ATOM 1864 C CA . LEU A 1 239 ? 27.486 1.418 -15.495 1.00 95.44 239 LEU A CA 1
ATOM 1865 C C . LEU A 1 239 ? 26.340 2.388 -15.804 1.00 95.44 239 LEU A C 1
ATOM 1867 O O . LEU A 1 239 ? 25.251 1.974 -16.214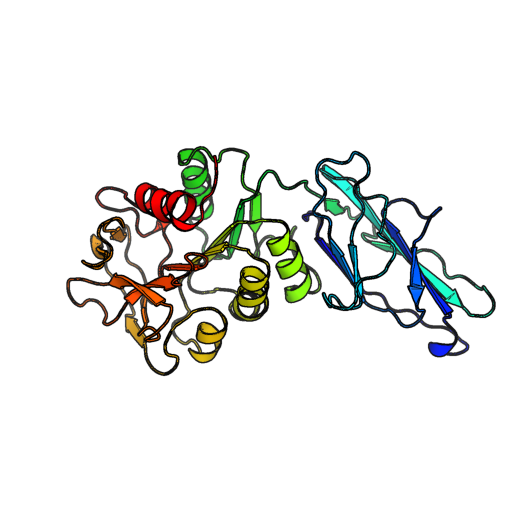 1.00 95.44 239 LEU A O 1
ATOM 1871 N N . SER A 1 240 ? 26.598 3.685 -15.646 1.00 96.62 240 SER A N 1
ATOM 1872 C CA . SER A 1 240 ? 25.728 4.718 -16.219 1.00 96.62 240 SER A CA 1
ATOM 1873 C C . SER A 1 240 ? 25.641 4.561 -17.743 1.00 96.62 240 SER A C 1
ATOM 1875 O O . SER A 1 240 ? 26.607 4.144 -18.382 1.00 96.62 240 SER A O 1
ATOM 1877 N N . GLY A 1 241 ? 24.486 4.871 -18.327 1.00 97.00 241 GLY A N 1
ATOM 1878 C CA . GLY A 1 241 ? 24.235 4.719 -19.758 1.00 97.00 241 GLY A CA 1
ATOM 1879 C C . GLY A 1 241 ? 23.887 3.294 -20.206 1.00 97.00 241 GLY A C 1
ATOM 1880 O O . GLY A 1 241 ? 23.658 3.085 -21.398 1.00 97.00 241 GLY A O 1
ATOM 1881 N N . THR A 1 242 ? 23.801 2.324 -19.289 1.00 97.62 242 THR A N 1
ATOM 1882 C CA . THR A 1 242 ? 23.392 0.947 -19.608 1.00 97.62 242 THR A CA 1
ATOM 1883 C C . THR A 1 242 ? 21.964 0.947 -20.149 1.00 97.62 242 THR A C 1
ATOM 1885 O O . THR A 1 242 ? 21.053 1.480 -19.508 1.00 97.62 242 THR A O 1
ATOM 1888 N N . LYS A 1 243 ? 21.766 0.350 -21.329 1.00 97.69 243 LYS A N 1
ATOM 1889 C CA . LYS A 1 243 ? 20.458 0.259 -21.987 1.00 97.69 243 LYS A CA 1
ATOM 1890 C C . LYS A 1 243 ? 19.638 -0.883 -21.389 1.00 97.69 243 LYS A C 1
ATOM 1892 O O . LYS A 1 243 ? 20.155 -1.971 -21.165 1.00 97.69 243 LYS A O 1
ATOM 1897 N N . ILE A 1 244 ? 18.345 -0.650 -21.202 1.00 97.88 244 ILE A N 1
ATOM 1898 C CA . ILE A 1 244 ? 17.355 -1.662 -20.822 1.00 97.88 244 ILE A CA 1
ATOM 1899 C C . ILE A 1 244 ? 16.260 -1.599 -21.882 1.00 97.88 244 ILE A C 1
ATOM 1901 O O . ILE A 1 244 ? 15.605 -0.569 -22.027 1.00 97.88 244 ILE A O 1
ATOM 1905 N N . SER A 1 245 ? 16.113 -2.657 -22.679 1.00 97.94 245 SER A N 1
ATOM 1906 C CA . SER A 1 245 ? 15.208 -2.633 -23.837 1.00 97.94 245 SER A CA 1
ATOM 1907 C C . SER A 1 245 ? 13.890 -3.317 -23.531 1.00 97.94 245 SER A C 1
ATOM 1909 O O . SER A 1 245 ? 13.862 -4.316 -22.805 1.00 97.94 245 SER A O 1
ATOM 1911 N N . ALA A 1 246 ? 12.814 -2.787 -24.106 1.00 97.75 246 ALA A N 1
ATOM 1912 C CA . ALA A 1 246 ? 11.547 -3.495 -24.138 1.00 97.75 246 ALA A CA 1
ATOM 1913 C C . ALA A 1 246 ? 11.657 -4.729 -25.052 1.00 97.75 246 ALA A C 1
ATOM 1915 O O . ALA A 1 246 ? 12.332 -4.712 -26.084 1.00 97.75 246 ALA A O 1
ATOM 1916 N N . ALA A 1 247 ? 11.008 -5.823 -24.667 1.00 95.50 247 ALA A N 1
ATOM 1917 C CA . ALA A 1 247 ? 10.914 -7.032 -25.466 1.00 95.50 247 ALA A CA 1
ATOM 1918 C C . ALA A 1 247 ? 10.217 -6.715 -26.794 1.00 95.50 247 ALA A C 1
ATOM 1920 O O . ALA A 1 247 ? 9.260 -5.945 -26.831 1.00 95.50 247 ALA A O 1
ATOM 1921 N N . GLN A 1 248 ? 10.640 -7.359 -27.884 1.00 94.12 248 GLN A N 1
ATOM 1922 C CA . GLN A 1 248 ? 10.045 -7.144 -29.213 1.00 94.12 248 GLN A CA 1
ATOM 1923 C C . GLN A 1 248 ? 8.536 -7.435 -29.245 1.00 94.12 248 GLN A C 1
ATOM 1925 O O . GLN A 1 248 ? 7.800 -6.850 -30.030 1.00 94.12 248 GLN A O 1
ATOM 1930 N N . THR A 1 249 ? 8.067 -8.318 -28.361 1.00 94.00 249 THR A N 1
ATOM 1931 C CA . THR A 1 249 ? 6.651 -8.652 -28.163 1.00 94.00 249 THR A CA 1
ATOM 1932 C C . THR A 1 249 ? 5.875 -7.606 -27.362 1.00 94.00 249 THR A C 1
ATOM 1934 O O . THR A 1 249 ? 4.679 -7.778 -27.157 1.00 94.00 249 THR A O 1
ATOM 1937 N N . GLN A 1 250 ? 6.538 -6.570 -26.847 1.00 96.25 250 GLN A N 1
ATOM 1938 C CA . GLN A 1 250 ? 5.977 -5.505 -26.013 1.00 96.25 250 GLN A CA 1
ATOM 1939 C C . GLN A 1 250 ? 6.427 -4.117 -26.529 1.00 96.25 250 GLN A C 1
ATOM 1941 O O . GLN A 1 250 ? 7.000 -3.340 -25.763 1.00 96.25 250 GLN A O 1
ATOM 1946 N N . PRO A 1 251 ? 6.182 -3.785 -27.815 1.00 94.62 251 PRO A N 1
ATOM 1947 C CA . PRO A 1 251 ? 6.723 -2.578 -28.452 1.00 94.62 251 PRO A CA 1
ATOM 1948 C C . PRO A 1 251 ? 6.179 -1.264 -27.869 1.00 94.62 251 PRO A C 1
ATOM 1950 O O . PRO A 1 251 ? 6.794 -0.218 -28.052 1.00 94.62 251 PRO A O 1
ATOM 1953 N N . ASP A 1 252 ? 5.052 -1.313 -27.153 1.00 95.69 252 ASP A N 1
ATOM 1954 C CA . ASP A 1 252 ? 4.429 -0.140 -26.526 1.00 95.69 252 ASP A CA 1
ATOM 1955 C C . ASP A 1 252 ? 5.139 0.308 -25.236 1.00 95.69 252 ASP A C 1
ATOM 1957 O O . ASP A 1 252 ? 4.831 1.369 -24.692 1.00 95.69 252 ASP A O 1
ATOM 1961 N N . TYR A 1 253 ? 6.069 -0.497 -24.712 1.00 98.19 253 TYR A N 1
ATOM 1962 C CA . TYR A 1 253 ? 6.905 -0.105 -23.581 1.00 98.19 253 TYR A CA 1
ATOM 1963 C C . TYR A 1 253 ? 8.169 0.605 -24.086 1.00 98.19 253 TYR A C 1
ATOM 1965 O O . TYR A 1 253 ? 8.808 0.133 -25.027 1.00 98.19 253 TYR A O 1
ATOM 1973 N N . PRO A 1 254 ? 8.578 1.727 -23.470 1.00 98.06 254 PRO A N 1
ATOM 1974 C CA . PRO A 1 254 ? 9.752 2.460 -23.920 1.00 98.06 254 PRO A CA 1
ATOM 1975 C C . PRO A 1 254 ? 11.053 1.786 -23.486 1.00 98.06 254 PRO A C 1
ATOM 1977 O O . PRO A 1 254 ? 11.147 1.300 -22.361 1.00 98.06 254 PRO A O 1
ATOM 1980 N N . ASP A 1 255 ? 12.095 1.877 -24.313 1.00 97.81 255 ASP A N 1
ATOM 1981 C CA . ASP A 1 255 ? 13.470 1.618 -23.877 1.00 97.81 255 ASP A CA 1
ATOM 1982 C C . ASP A 1 255 ? 13.888 2.596 -22.764 1.00 97.81 255 ASP A C 1
ATOM 1984 O O . ASP A 1 255 ? 13.596 3.795 -22.821 1.00 97.81 255 ASP A O 1
ATOM 1988 N N . LEU A 1 256 ? 14.617 2.087 -21.773 1.00 98.31 256 LEU A N 1
ATOM 1989 C CA . LEU A 1 256 ? 15.126 2.841 -20.629 1.00 98.31 256 LEU A CA 1
ATOM 1990 C C . LEU A 1 256 ? 16.655 2.854 -20.615 1.00 98.31 256 LEU A C 1
ATOM 1992 O O . LEU A 1 256 ? 17.321 2.055 -21.283 1.00 98.31 256 LEU A O 1
ATOM 1996 N N . GLN A 1 257 ? 17.223 3.753 -19.814 1.00 97.81 257 GLN A N 1
ATOM 1997 C CA . GLN A 1 257 ? 18.668 3.870 -19.682 1.00 97.81 257 GLN A CA 1
ATOM 1998 C C . GLN A 1 257 ? 19.069 4.324 -18.280 1.00 97.81 257 GLN A C 1
ATOM 2000 O O . GLN A 1 257 ? 18.472 5.244 -17.719 1.00 97.81 257 GLN A O 1
ATOM 2005 N N . THR A 1 258 ? 20.106 3.702 -17.717 1.00 97.12 258 THR A N 1
ATOM 2006 C CA . THR A 1 258 ? 20.607 4.069 -16.388 1.00 97.12 258 THR A CA 1
ATOM 2007 C C . THR A 1 258 ? 21.211 5.479 -16.387 1.00 97.12 258 THR A C 1
ATOM 2009 O O . THR A 1 258 ? 21.997 5.827 -17.266 1.00 97.12 258 THR A O 1
ATOM 2012 N N . SER A 1 259 ? 20.857 6.309 -15.401 1.00 95.38 259 SER A N 1
ATOM 2013 C CA . SER A 1 259 ? 21.365 7.688 -15.238 1.00 95.38 259 SER A CA 1
ATOM 2014 C C . SER A 1 259 ? 22.582 7.791 -14.327 1.00 95.38 259 SER A C 1
ATOM 2016 O O . SER A 1 259 ? 23.259 8.817 -14.290 1.00 95.38 259 SER A O 1
ATOM 2018 N N . ALA A 1 260 ? 22.876 6.717 -13.602 1.00 92.88 260 ALA A N 1
ATOM 2019 C CA . ALA A 1 260 ? 24.040 6.574 -12.751 1.00 92.88 260 ALA A CA 1
ATOM 2020 C C . ALA A 1 260 ? 24.479 5.108 -12.734 1.00 92.88 260 ALA A C 1
ATOM 2022 O O . ALA A 1 260 ? 23.735 4.220 -13.161 1.00 92.88 260 ALA A O 1
ATOM 2023 N N . SER A 1 261 ? 25.676 4.851 -12.208 1.00 92.94 261 SER A N 1
ATOM 2024 C CA . SER A 1 261 ? 26.070 3.483 -11.888 1.00 92.94 261 SER A CA 1
ATOM 2025 C C . SER A 1 261 ? 25.133 2.914 -10.824 1.00 92.94 261 SER A C 1
ATOM 2027 O O . SER A 1 261 ? 24.867 3.560 -9.809 1.00 92.94 261 SER A O 1
ATOM 2029 N N . LEU A 1 262 ? 24.634 1.706 -11.064 1.00 91.75 262 LEU A N 1
ATOM 2030 C CA . LEU A 1 262 ? 23.740 0.990 -10.160 1.00 91.75 262 LEU A CA 1
ATOM 2031 C C . LEU A 1 262 ? 24.436 -0.246 -9.630 1.00 91.75 262 LEU A C 1
ATOM 2033 O O . LEU A 1 262 ? 25.239 -0.863 -10.326 1.00 91.75 262 LEU A O 1
ATOM 2037 N N . PHE A 1 263 ? 24.116 -0.615 -8.399 1.00 90.38 263 PHE A N 1
ATOM 2038 C CA . PHE A 1 263 ? 24.683 -1.787 -7.753 1.00 90.38 263 PHE A CA 1
ATOM 2039 C C . PHE A 1 263 ? 23.605 -2.831 -7.504 1.00 90.38 263 PHE A C 1
ATOM 2041 O O . PHE A 1 263 ? 22.436 -2.484 -7.340 1.00 90.38 263 PHE A O 1
ATOM 2048 N N . ARG A 1 264 ? 24.020 -4.100 -7.435 1.00 90.38 264 ARG A N 1
ATOM 2049 C CA . ARG A 1 264 ? 23.154 -5.234 -7.065 1.00 90.38 264 ARG A CA 1
ATOM 2050 C C . ARG A 1 264 ? 21.952 -5.400 -8.001 1.00 90.38 264 ARG A C 1
ATOM 2052 O O . ARG A 1 264 ? 20.840 -5.682 -7.564 1.00 90.38 264 ARG A O 1
ATOM 2059 N N . ALA A 1 265 ? 22.180 -5.216 -9.299 1.00 93.56 265 ALA A N 1
ATOM 2060 C CA . ALA A 1 265 ? 21.157 -5.499 -10.293 1.00 93.56 265 ALA A CA 1
ATOM 2061 C C . ALA A 1 265 ? 20.907 -7.009 -10.352 1.00 93.56 265 ALA A C 1
ATOM 2063 O O . ALA A 1 265 ? 21.858 -7.797 -10.348 1.00 93.56 265 ALA A O 1
ATOM 2064 N N . ARG A 1 266 ? 19.634 -7.400 -10.405 1.00 95.25 266 ARG A N 1
ATOM 2065 C CA . ARG A 1 266 ? 19.214 -8.799 -10.460 1.00 95.25 266 ARG A CA 1
ATOM 2066 C C . ARG A 1 266 ? 1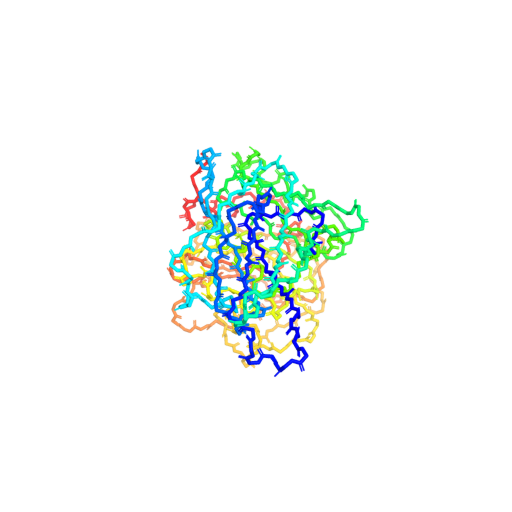8.085 -8.968 -11.461 1.00 95.25 266 ARG A C 1
ATOM 2068 O O . ARG A 1 266 ? 17.078 -8.277 -11.373 1.00 95.25 266 ARG A O 1
ATOM 2075 N N . THR A 1 267 ? 18.258 -9.900 -12.379 1.00 96.50 267 THR A N 1
ATOM 2076 C CA . THR A 1 267 ? 17.258 -10.334 -13.351 1.00 96.50 267 THR A CA 1
ATOM 2077 C C . THR A 1 267 ? 16.721 -11.707 -12.984 1.00 96.50 267 THR A C 1
ATOM 2079 O O . THR A 1 267 ? 17.359 -12.484 -12.271 1.00 96.50 267 THR A O 1
ATOM 2082 N N . PHE A 1 268 ? 15.539 -12.017 -13.498 1.00 96.25 268 PHE A N 1
ATOM 2083 C CA . PHE A 1 268 ? 14.801 -13.219 -13.148 1.00 96.25 268 PHE A CA 1
ATOM 2084 C C . PHE A 1 268 ? 14.429 -14.019 -14.386 1.00 96.25 268 PHE A C 1
ATOM 2086 O O . PHE A 1 268 ? 14.152 -13.466 -15.457 1.00 96.25 268 PHE A O 1
ATOM 2093 N N . TYR A 1 269 ? 14.378 -15.334 -14.210 1.00 94.38 269 TYR A N 1
ATOM 2094 C CA . TYR A 1 269 ? 13.619 -16.199 -15.098 1.00 94.38 269 TYR A CA 1
ATOM 2095 C C . TYR A 1 269 ? 12.166 -16.208 -14.623 1.00 94.38 269 TYR A C 1
ATOM 2097 O O . TYR A 1 269 ? 11.888 -16.192 -13.422 1.00 94.38 269 TYR A O 1
ATOM 2105 N N . LEU A 1 270 ? 11.234 -16.163 -15.569 1.00 93.25 270 LEU A N 1
ATOM 2106 C CA . LEU A 1 270 ? 9.816 -15.951 -15.284 1.00 93.25 270 LEU A CA 1
ATOM 2107 C C . LEU A 1 270 ? 9.039 -17.255 -15.407 1.00 93.25 270 LEU A C 1
ATOM 2109 O O . LEU A 1 270 ? 9.410 -18.129 -16.193 1.00 93.25 270 LEU A O 1
ATOM 2113 N N . GLY A 1 271 ? 7.944 -17.365 -14.653 1.00 81.25 271 GLY A N 1
ATOM 2114 C CA . GLY A 1 271 ? 7.000 -18.465 -14.828 1.00 81.25 271 GLY A CA 1
ATOM 2115 C C . GLY A 1 271 ? 6.483 -18.526 -16.270 1.00 81.25 271 GLY A C 1
ATOM 2116 O O . GLY A 1 271 ? 6.300 -17.499 -16.921 1.00 81.25 271 GLY A O 1
ATOM 2117 N N . GLN A 1 272 ? 6.247 -19.736 -16.782 1.00 76.06 272 GLN A N 1
ATOM 2118 C CA . GLN A 1 272 ? 5.839 -19.937 -18.180 1.00 76.06 272 GLN A CA 1
ATOM 2119 C C . GLN A 1 272 ? 4.407 -19.464 -18.478 1.00 76.06 272 GLN A C 1
ATOM 2121 O O . GLN A 1 272 ? 4.083 -19.183 -19.629 1.00 76.06 272 GLN A O 1
ATOM 2126 N N . LEU A 1 273 ? 3.542 -19.385 -17.462 1.00 85.00 273 LEU A N 1
ATOM 2127 C CA . LEU A 1 273 ? 2.132 -19.025 -17.606 1.00 85.00 273 LEU A CA 1
ATOM 2128 C C . LEU A 1 273 ? 1.802 -17.794 -16.764 1.00 85.00 273 LEU A C 1
ATOM 2130 O O . LEU A 1 273 ? 2.267 -17.659 -15.636 1.00 85.00 273 LEU A O 1
ATOM 2134 N N . GLY A 1 274 ? 0.965 -16.913 -17.311 1.00 90.75 274 GLY A N 1
ATOM 2135 C CA . GLY A 1 274 ? 0.433 -15.757 -16.584 1.00 90.75 274 GLY A CA 1
ATOM 2136 C C . GLY A 1 274 ? 1.413 -14.597 -16.386 1.00 90.75 274 GLY A C 1
ATOM 2137 O O . GLY A 1 274 ? 1.079 -13.650 -15.675 1.00 90.75 274 GLY A O 1
ATOM 2138 N N . VAL A 1 275 ? 2.591 -14.631 -17.022 1.00 95.56 275 VAL A N 1
ATOM 2139 C CA . VAL A 1 275 ? 3.617 -13.580 -16.929 1.00 95.56 275 VAL A CA 1
ATOM 2140 C C . VAL A 1 275 ? 3.969 -13.055 -18.312 1.00 95.56 275 VAL A C 1
ATOM 2142 O O . VAL A 1 275 ? 4.134 -13.813 -19.263 1.00 95.56 275 VAL A O 1
ATOM 2145 N N . ILE A 1 276 ? 4.092 -11.739 -18.413 1.00 96.88 276 ILE A N 1
ATOM 2146 C CA . ILE A 1 276 ? 4.479 -11.013 -19.613 1.00 96.88 276 ILE A CA 1
ATOM 2147 C C . ILE A 1 276 ? 5.902 -10.486 -19.387 1.00 96.88 276 ILE A C 1
ATOM 2149 O O . ILE A 1 276 ? 6.070 -9.550 -18.599 1.00 96.88 276 ILE A O 1
ATOM 2153 N N . PRO A 1 277 ? 6.930 -11.055 -20.042 1.00 97.12 277 PRO A N 1
ATOM 2154 C CA . PRO A 1 277 ? 8.268 -10.474 -20.038 1.00 97.12 277 PRO A CA 1
ATOM 2155 C C . PRO A 1 277 ? 8.256 -9.114 -20.739 1.00 97.12 277 PRO A C 1
ATOM 2157 O O . PRO A 1 277 ? 7.715 -8.996 -21.839 1.00 97.12 277 PRO A O 1
ATOM 2160 N N . ILE A 1 278 ? 8.860 -8.093 -20.122 1.00 98.25 278 ILE A N 1
ATOM 2161 C CA . ILE A 1 278 ? 8.873 -6.733 -20.682 1.00 98.25 278 ILE A CA 1
ATOM 2162 C C . ILE A 1 278 ? 10.296 -6.236 -20.886 1.00 98.25 278 ILE A C 1
ATOM 2164 O O . ILE A 1 278 ? 10.623 -5.835 -21.990 1.00 98.25 278 ILE A O 1
ATOM 2168 N N . TYR A 1 279 ? 11.153 -6.263 -19.870 1.00 98.50 279 TYR A N 1
ATOM 2169 C CA . TYR A 1 279 ? 12.453 -5.596 -19.921 1.00 98.50 279 TYR A CA 1
ATOM 2170 C C . TYR A 1 279 ? 13.614 -6.561 -19.756 1.00 98.50 279 TYR A C 1
ATOM 2172 O O . TYR A 1 279 ? 13.614 -7.388 -18.845 1.00 98.50 279 TYR A O 1
ATOM 2180 N N . TYR A 1 280 ? 14.631 -6.402 -20.599 1.00 98.12 280 TYR A N 1
ATOM 2181 C CA . TYR A 1 280 ? 15.869 -7.179 -20.576 1.00 98.12 280 TYR A CA 1
ATOM 2182 C C . TYR A 1 280 ? 17.081 -6.300 -20.920 1.00 98.12 280 TYR A C 1
ATOM 2184 O O . TYR A 1 280 ? 16.944 -5.150 -21.350 1.00 98.12 280 TYR A O 1
ATOM 2192 N N . PHE A 1 281 ? 18.279 -6.851 -20.730 1.00 97.94 281 PHE A N 1
ATOM 2193 C CA . PHE A 1 281 ? 19.541 -6.199 -21.070 1.00 97.94 281 PHE A CA 1
ATOM 2194 C C . PHE A 1 281 ? 20.007 -6.634 -22.471 1.00 97.94 281 PHE A C 1
ATOM 2196 O O . PHE A 1 281 ? 20.410 -7.785 -22.649 1.00 97.94 281 PHE A O 1
ATOM 2203 N N . PRO A 1 282 ? 19.936 -5.757 -23.492 1.00 97.31 282 PRO A N 1
ATOM 2204 C CA . PRO A 1 282 ? 20.155 -6.134 -24.888 1.00 97.31 282 PRO A CA 1
ATOM 2205 C C . PRO A 1 282 ? 21.613 -6.463 -25.224 1.00 97.31 282 PRO A C 1
ATOM 2207 O O . PRO A 1 282 ? 21.846 -7.155 -26.211 1.00 97.31 282 PRO A O 1
ATOM 2210 N N . ASN A 1 283 ? 22.587 -6.007 -24.426 1.00 96.75 283 ASN A N 1
ATOM 2211 C CA . ASN A 1 283 ? 24.006 -6.296 -24.650 1.00 96.75 283 ASN A CA 1
ATOM 2212 C C . ASN A 1 283 ? 24.513 -7.411 -23.723 1.00 96.75 283 ASN A C 1
ATOM 2214 O O . ASN A 1 283 ? 25.717 -7.528 -23.494 1.00 96.75 283 ASN A O 1
ATOM 2218 N N . ASN A 1 284 ? 23.601 -8.238 -23.198 1.00 94.56 284 ASN A N 1
ATOM 2219 C CA . ASN A 1 284 ? 23.896 -9.339 -22.284 1.00 94.56 284 ASN A CA 1
ATOM 2220 C C . ASN A 1 284 ? 24.611 -8.891 -20.999 1.00 94.56 284 ASN A C 1
ATOM 2222 O O . ASN A 1 284 ? 25.440 -9.623 -20.458 1.00 94.56 284 ASN A O 1
ATOM 2226 N N . GLU A 1 285 ? 24.294 -7.697 -20.483 1.00 96.50 285 GLU A N 1
ATOM 2227 C CA . GLU A 1 285 ? 24.800 -7.254 -19.184 1.00 96.50 285 GLU A CA 1
ATOM 2228 C C . GLU A 1 285 ? 24.376 -8.202 -18.050 1.00 96.50 285 GLU A C 1
ATOM 2230 O O . GLU A 1 285 ? 25.150 -8.369 -17.102 1.00 96.50 285 GLU A O 1
ATOM 2235 N N . LEU A 1 286 ? 23.183 -8.798 -18.180 1.00 96.44 286 LEU A N 1
ATOM 2236 C CA . LEU A 1 286 ? 22.545 -9.798 -17.317 1.00 96.44 286 LEU A CA 1
ATOM 2237 C C . LEU A 1 286 ? 21.601 -10.684 -18.157 1.00 96.44 286 LEU A C 1
ATOM 2239 O O . LEU A 1 286 ? 20.992 -10.201 -19.114 1.00 96.44 286 LEU A O 1
ATOM 2243 N N . LYS A 1 287 ? 21.440 -11.960 -17.790 1.00 96.12 287 LYS A N 1
ATOM 2244 C CA . LYS A 1 287 ? 20.511 -12.912 -18.432 1.00 96.12 287 LYS A CA 1
ATOM 2245 C C . LYS A 1 287 ? 19.119 -12.870 -17.801 1.00 96.12 287 LYS A C 1
ATOM 2247 O O . LYS A 1 287 ? 18.988 -12.705 -16.595 1.00 96.12 287 LYS A O 1
ATOM 2252 N N . GLY A 1 288 ? 18.073 -13.103 -18.591 1.00 96.12 288 GLY A N 1
ATOM 2253 C CA . GLY A 1 288 ? 16.682 -13.071 -18.120 1.00 96.12 288 GLY A CA 1
ATOM 2254 C C . GLY A 1 288 ? 16.078 -11.665 -18.153 1.00 96.12 288 GLY A C 1
ATOM 2255 O O . GLY A 1 288 ? 16.516 -10.814 -18.927 1.00 96.12 288 GLY A O 1
ATOM 2256 N N . PHE A 1 289 ? 15.053 -11.429 -17.332 1.00 97.25 289 PHE A N 1
ATOM 2257 C CA . PHE A 1 289 ? 14.250 -10.205 -17.376 1.00 97.25 289 PHE A CA 1
ATOM 2258 C C . PHE A 1 289 ? 14.416 -9.361 -16.111 1.00 97.25 289 PHE A C 1
ATOM 2260 O O . PHE A 1 289 ? 14.391 -9.876 -14.995 1.00 97.25 289 PHE A O 1
ATOM 2267 N N . ILE A 1 290 ? 14.576 -8.049 -16.292 1.00 97.62 290 ILE A N 1
ATOM 2268 C CA . ILE A 1 290 ? 14.636 -7.052 -15.210 1.00 97.62 290 ILE A CA 1
ATOM 2269 C C . ILE A 1 290 ? 13.265 -6.428 -14.939 1.00 97.62 290 ILE A C 1
ATOM 2271 O O . ILE A 1 290 ? 13.058 -5.843 -13.882 1.00 97.62 290 ILE A O 1
ATOM 2275 N N . GLY A 1 291 ? 12.317 -6.565 -15.869 1.00 98.12 291 GLY A N 1
ATOM 2276 C CA . GLY A 1 291 ? 10.955 -6.086 -15.680 1.00 98.12 291 GLY A CA 1
ATOM 2277 C C . GLY A 1 291 ? 9.922 -6.916 -16.428 1.00 98.12 291 GLY A C 1
ATOM 2278 O O . GLY A 1 291 ? 10.194 -7.478 -17.492 1.00 98.12 291 GLY A O 1
ATOM 2279 N N . PHE A 1 292 ? 8.741 -7.028 -15.837 1.00 98.25 292 PHE A N 1
ATOM 2280 C CA . PHE A 1 292 ? 7.670 -7.913 -16.286 1.00 98.25 292 PHE A CA 1
ATOM 2281 C C . PHE A 1 292 ? 6.335 -7.509 -15.657 1.00 98.25 292 PHE A C 1
ATOM 2283 O O . PHE A 1 292 ? 6.289 -6.745 -14.696 1.00 98.25 292 PHE A O 1
ATOM 2290 N N . ALA A 1 293 ? 5.241 -8.031 -16.200 1.00 98.00 293 ALA A N 1
ATOM 2291 C CA . ALA A 1 293 ? 3.899 -7.860 -15.654 1.00 98.00 293 ALA A CA 1
ATOM 2292 C C . ALA A 1 293 ? 3.178 -9.205 -15.560 1.00 98.00 293 ALA A C 1
ATOM 2294 O O . ALA A 1 293 ? 3.572 -10.162 -16.222 1.00 98.00 293 ALA A O 1
ATOM 2295 N N . ASN A 1 294 ? 2.100 -9.286 -14.785 1.00 96.38 294 ASN A N 1
ATOM 2296 C CA . ASN A 1 294 ? 1.186 -10.423 -14.890 1.00 96.38 294 ASN A CA 1
ATOM 2297 C C . ASN A 1 294 ? 0.215 -10.251 -16.076 1.00 96.38 294 ASN A C 1
ATOM 2299 O O . ASN A 1 294 ? 0.005 -9.149 -16.592 1.00 96.38 294 ASN A O 1
ATOM 2303 N N . SER A 1 295 ? -0.390 -11.350 -16.524 1.00 94.44 295 SER A N 1
ATOM 2304 C CA . SER A 1 295 ? -1.309 -11.355 -17.671 1.00 94.44 295 SER A CA 1
ATOM 2305 C C . SER A 1 295 ? -2.589 -10.553 -17.431 1.00 94.44 295 SER A C 1
ATOM 2307 O O . SER A 1 295 ? -3.152 -10.015 -18.378 1.00 94.44 295 SER A O 1
ATOM 2309 N N . SER A 1 296 ? -3.030 -10.433 -16.175 1.00 95.44 296 SER A N 1
ATOM 2310 C CA . SER A 1 296 ? -4.174 -9.601 -15.780 1.00 95.44 296 SER A CA 1
ATOM 2311 C C . SER A 1 296 ? -3.853 -8.107 -15.713 1.00 95.44 296 SER A C 1
ATOM 2313 O O . SER A 1 296 ? -4.749 -7.317 -15.417 1.00 95.44 296 SER A O 1
ATOM 2315 N N . LYS A 1 297 ? -2.592 -7.707 -15.949 1.00 96.75 297 LYS A N 1
ATOM 2316 C CA . LYS A 1 297 ? -2.128 -6.315 -15.859 1.00 96.75 297 LYS A CA 1
ATOM 2317 C C . LYS A 1 297 ? -2.507 -5.653 -14.524 1.00 96.75 297 LYS A C 1
ATOM 2319 O O . LYS A 1 297 ? -2.841 -4.472 -14.468 1.00 96.75 297 LYS A O 1
ATOM 2324 N N . SER A 1 298 ? -2.471 -6.426 -13.441 1.00 98.00 298 SER A N 1
ATOM 2325 C CA . SER A 1 298 ? -2.651 -5.947 -12.065 1.00 98.00 298 SER A CA 1
ATOM 2326 C C . SER A 1 298 ? -1.336 -5.859 -11.293 1.00 98.00 298 SER A C 1
ATOM 2328 O O . SER A 1 298 ? -1.286 -5.200 -10.262 1.00 98.00 298 SER A O 1
ATOM 2330 N N . LEU A 1 299 ? -0.258 -6.460 -11.798 1.00 98.50 299 LEU A N 1
ATOM 2331 C CA . LEU A 1 299 ? 1.089 -6.314 -11.261 1.00 98.50 299 LEU A CA 1
ATOM 2332 C C . LEU A 1 299 ? 2.056 -5.945 -12.383 1.00 98.50 299 LEU A C 1
ATOM 2334 O O . LEU A 1 299 ? 2.086 -6.612 -13.417 1.00 98.50 299 LEU A O 1
ATOM 2338 N N . PHE A 1 300 ? 2.869 -4.920 -12.148 1.00 98.75 300 PHE A N 1
ATOM 2339 C CA . PHE A 1 300 ? 4.058 -4.599 -12.937 1.00 98.75 300 PHE A CA 1
ATOM 2340 C C . PHE A 1 300 ? 5.264 -4.545 -12.000 1.00 98.75 300 PHE A C 1
ATOM 2342 O O . PHE A 1 300 ? 5.163 -4.019 -10.896 1.00 98.75 300 PHE A O 1
ATOM 2349 N N . PHE A 1 301 ? 6.404 -5.066 -12.438 1.00 98.62 301 PHE A N 1
ATOM 2350 C CA . PHE A 1 301 ? 7.649 -5.054 -11.685 1.00 98.62 301 PHE A CA 1
ATOM 2351 C C . PHE A 1 301 ? 8.796 -4.527 -12.545 1.00 98.62 301 PHE A C 1
ATOM 2353 O O . PHE A 1 301 ? 8.960 -4.928 -13.698 1.00 98.62 301 PHE A O 1
ATOM 2360 N N . MET A 1 302 ? 9.620 -3.672 -11.942 1.00 98.31 302 MET A N 1
ATOM 2361 C CA . MET A 1 302 ? 10.932 -3.264 -12.424 1.00 98.31 302 MET A CA 1
ATOM 2362 C C . MET A 1 302 ? 11.963 -3.463 -11.308 1.00 98.31 302 MET A C 1
ATOM 2364 O O . MET A 1 302 ? 11.839 -2.882 -10.231 1.00 98.31 302 MET A O 1
ATOM 2368 N N . GLY A 1 303 ? 13.008 -4.241 -11.592 1.00 96.62 303 GLY A N 1
ATOM 2369 C CA . GLY A 1 303 ? 14.071 -4.628 -10.657 1.00 96.62 303 GLY A CA 1
ATOM 2370 C C . GLY A 1 303 ? 15.159 -3.578 -10.426 1.00 96.62 303 GLY A C 1
ATOM 2371 O O . GLY A 1 303 ? 16.280 -3.922 -10.047 1.00 96.62 303 GLY A O 1
ATOM 2372 N N . LEU A 1 304 ? 14.863 -2.313 -10.721 1.00 95.62 304 LEU A N 1
ATOM 2373 C CA . LEU A 1 304 ? 15.731 -1.153 -10.537 1.00 95.62 304 LEU A CA 1
ATOM 2374 C C . LEU A 1 304 ? 14.866 0.071 -10.204 1.00 95.62 304 LEU A C 1
ATOM 2376 O O . LEU A 1 304 ? 13.748 0.178 -10.714 1.00 95.62 304 LEU A O 1
ATOM 2380 N N . PRO A 1 305 ? 15.366 1.021 -9.397 1.00 95.06 305 PRO A N 1
ATOM 2381 C CA . PRO A 1 305 ? 14.595 2.191 -9.033 1.00 95.06 305 PRO A CA 1
ATOM 2382 C C . PRO A 1 305 ? 14.461 3.121 -10.247 1.00 95.06 305 PRO A C 1
ATOM 2384 O O . PRO A 1 305 ? 15.457 3.540 -10.844 1.00 95.06 305 PRO A O 1
ATOM 2387 N N . LEU A 1 306 ? 13.225 3.442 -10.632 1.00 97.06 306 LEU A N 1
ATOM 2388 C CA . LEU A 1 306 ? 12.927 4.177 -11.863 1.00 97.06 306 LEU A CA 1
ATOM 2389 C C . LEU A 1 306 ? 13.559 5.574 -11.913 1.00 97.06 306 LEU A C 1
ATOM 2391 O O . LEU A 1 306 ? 13.933 6.013 -13.000 1.00 97.06 306 LEU A O 1
ATOM 2395 N N . HIS A 1 307 ? 13.780 6.255 -10.780 1.00 95.75 307 HIS A N 1
ATOM 2396 C CA . HIS A 1 307 ? 14.508 7.541 -10.771 1.00 95.75 307 HIS A CA 1
ATOM 2397 C C . HIS A 1 307 ? 15.940 7.427 -11.311 1.00 95.75 307 HIS A C 1
ATOM 2399 O O . HIS A 1 307 ? 16.516 8.409 -11.782 1.00 95.75 307 HIS A O 1
ATOM 2405 N N . ARG A 1 308 ? 16.505 6.215 -11.310 1.00 95.62 308 ARG A N 1
ATOM 2406 C CA . ARG A 1 308 ? 17.821 5.905 -11.873 1.00 95.62 308 ARG A CA 1
ATOM 2407 C C . ARG A 1 308 ? 17.774 5.367 -13.300 1.00 95.62 308 ARG A C 1
ATOM 2409 O O . ARG A 1 308 ? 18.832 5.088 -13.852 1.00 95.62 308 ARG A O 1
ATOM 2416 N N . LEU A 1 309 ? 16.592 5.231 -13.901 1.00 96.88 309 LEU A N 1
ATOM 2417 C CA . LEU A 1 309 ? 16.393 4.732 -15.269 1.00 96.88 309 LEU A CA 1
ATOM 2418 C C . LEU A 1 309 ? 15.950 5.821 -16.260 1.00 96.88 309 LEU A C 1
ATOM 2420 O O . LEU A 1 309 ? 15.520 5.520 -17.375 1.00 96.88 309 LEU A O 1
ATOM 2424 N N . ASN A 1 310 ? 16.041 7.088 -15.853 1.00 96.12 310 ASN A N 1
ATOM 2425 C CA . ASN A 1 310 ? 15.549 8.226 -16.624 1.00 96.12 310 ASN A CA 1
ATOM 2426 C C . ASN A 1 310 ? 16.646 8.968 -17.412 1.00 96.12 310 ASN A C 1
ATOM 2428 O O . ASN A 1 310 ? 16.567 10.185 -17.567 1.00 96.12 310 ASN A O 1
ATOM 2432 N N . ALA A 1 311 ? 17.694 8.271 -17.862 1.00 92.88 311 ALA A N 1
ATOM 2433 C CA . ALA A 1 311 ? 18.726 8.860 -18.721 1.00 92.88 311 ALA A CA 1
ATOM 2434 C C . ALA A 1 311 ? 18.299 8.913 -20.198 1.00 92.88 311 ALA A C 1
ATOM 2436 O O . ALA A 1 311 ? 17.180 8.535 -20.555 1.00 92.88 311 ALA A O 1
ATOM 2437 N N . GLY A 1 312 ? 19.204 9.377 -21.065 1.00 89.75 312 GLY A N 1
ATOM 2438 C CA . GLY A 1 312 ? 18.972 9.449 -22.507 1.00 89.75 312 GLY A CA 1
ATOM 2439 C C . GLY A 1 312 ? 17.772 10.336 -22.828 1.00 89.75 312 GLY A C 1
ATOM 2440 O O . GLY A 1 312 ? 17.770 11.519 -22.506 1.00 89.75 312 GLY A O 1
ATOM 2441 N N . ASN A 1 313 ? 16.732 9.743 -23.416 1.00 90.56 313 ASN A N 1
ATOM 2442 C CA . ASN A 1 313 ? 15.493 10.441 -23.776 1.00 90.56 313 ASN A CA 1
ATOM 2443 C C . ASN A 1 313 ? 14.504 10.610 -22.604 1.00 90.56 313 ASN A C 1
ATOM 2445 O O . ASN A 1 313 ? 13.382 11.047 -22.832 1.00 90.56 313 ASN A O 1
ATOM 2449 N N . ALA A 1 314 ? 14.889 10.255 -21.370 1.00 92.81 314 ALA A N 1
ATOM 2450 C CA . ALA A 1 314 ? 14.089 10.450 -20.156 1.00 92.81 314 ALA A CA 1
ATOM 2451 C C . ALA A 1 314 ? 12.672 9.833 -20.231 1.00 92.81 314 ALA A C 1
ATOM 2453 O O . ALA A 1 314 ? 11.655 10.480 -19.969 1.00 92.81 314 ALA A O 1
ATOM 2454 N N . LYS A 1 315 ? 12.612 8.543 -20.579 1.00 96.25 315 LYS A N 1
ATOM 2455 C CA . LYS A 1 315 ? 11.365 7.835 -20.905 1.00 96.25 315 LYS A CA 1
ATOM 2456 C C . LYS A 1 315 ? 10.598 7.236 -19.720 1.00 96.25 315 LYS A C 1
ATOM 2458 O O . LYS A 1 315 ? 9.619 6.521 -19.927 1.00 96.25 315 LYS A O 1
ATOM 2463 N N . VAL A 1 316 ? 10.963 7.534 -18.470 1.00 98.06 316 VAL A N 1
ATOM 2464 C CA . VAL A 1 316 ? 10.212 7.018 -17.305 1.00 98.06 316 VAL A CA 1
ATOM 2465 C C . VAL A 1 316 ? 8.774 7.541 -17.288 1.00 98.06 316 VAL A C 1
ATOM 2467 O O . VAL A 1 316 ? 7.862 6.805 -16.916 1.00 98.06 316 VAL A O 1
ATOM 2470 N N . LYS A 1 317 ? 8.539 8.768 -17.770 1.00 97.94 317 LYS A N 1
ATOM 2471 C CA . LYS A 1 317 ? 7.181 9.301 -17.934 1.00 97.94 317 LYS A CA 1
ATOM 2472 C C . LYS A 1 317 ? 6.356 8.488 -18.938 1.00 97.94 317 LYS A C 1
ATOM 2474 O O . LYS A 1 317 ? 5.185 8.215 -18.677 1.00 97.94 317 LYS A O 1
ATOM 2479 N N . GLU A 1 318 ? 6.957 8.082 -20.059 1.00 98.31 318 GLU A N 1
ATOM 2480 C CA . GLU A 1 318 ? 6.312 7.209 -21.054 1.00 98.31 318 GLU A CA 1
ATOM 2481 C C . GLU A 1 318 ? 5.970 5.848 -20.423 1.00 98.31 318 GLU A C 1
ATOM 2483 O O . GLU A 1 318 ? 4.846 5.368 -20.566 1.00 98.31 318 GLU A O 1
ATOM 2488 N N . LEU A 1 319 ? 6.892 5.267 -19.643 1.00 98.62 319 LEU A N 1
ATOM 2489 C CA . LEU A 1 319 ? 6.658 3.997 -18.951 1.00 98.62 319 LEU A CA 1
ATOM 2490 C C . LEU A 1 319 ? 5.507 4.101 -17.947 1.00 98.62 319 LEU A C 1
ATOM 2492 O O . LEU A 1 319 ? 4.606 3.266 -17.952 1.00 98.62 319 LEU A O 1
ATOM 2496 N N . LEU A 1 320 ? 5.515 5.114 -17.081 1.00 98.44 320 LEU A N 1
ATOM 2497 C CA . LEU A 1 320 ? 4.453 5.278 -16.091 1.00 98.44 320 LEU A CA 1
ATOM 2498 C C . LEU A 1 320 ? 3.119 5.622 -16.753 1.00 98.44 320 LEU A C 1
ATOM 2500 O O . LEU A 1 320 ? 2.088 5.151 -16.288 1.00 98.44 320 LEU A O 1
ATOM 2504 N N . THR A 1 321 ? 3.124 6.339 -17.882 1.00 98.25 321 THR A N 1
ATOM 2505 C CA . THR A 1 321 ? 1.923 6.499 -18.716 1.00 98.25 321 THR A CA 1
ATOM 2506 C C . THR A 1 321 ? 1.378 5.136 -19.155 1.00 98.25 321 THR A C 1
ATOM 2508 O O . THR A 1 321 ? 0.195 4.846 -18.966 1.00 98.25 321 THR A O 1
ATOM 2511 N N . LYS A 1 322 ? 2.247 4.271 -19.694 1.00 98.25 322 LYS A N 1
ATOM 2512 C CA . LYS A 1 322 ? 1.884 2.921 -20.142 1.00 98.25 322 LYS A CA 1
ATOM 2513 C C . LYS A 1 322 ? 1.327 2.067 -18.999 1.00 98.25 322 LYS A C 1
ATOM 2515 O O . LYS A 1 322 ? 0.251 1.490 -19.139 1.00 98.25 322 LYS A O 1
ATOM 2520 N N . VAL A 1 323 ? 2.028 2.006 -17.868 1.00 98.56 323 VAL A N 1
ATOM 2521 C CA . VAL A 1 323 ? 1.660 1.137 -16.739 1.00 98.56 323 VAL A CA 1
ATOM 2522 C C . VAL A 1 323 ? 0.435 1.670 -16.000 1.00 98.56 323 VAL A C 1
ATOM 2524 O O . VAL A 1 323 ? -0.536 0.945 -15.813 1.00 98.56 323 VAL A O 1
ATOM 2527 N N . LEU A 1 324 ? 0.440 2.937 -15.591 1.00 98.31 324 LEU A N 1
ATOM 2528 C CA . LEU A 1 324 ? -0.616 3.475 -14.736 1.00 98.31 324 LEU A CA 1
ATOM 2529 C C . LEU A 1 324 ? -1.918 3.712 -15.512 1.00 98.31 324 LEU A C 1
ATOM 2531 O O . LEU A 1 324 ? -2.993 3.347 -15.047 1.00 98.31 324 LEU A O 1
ATOM 2535 N N . PHE A 1 325 ? -1.858 4.273 -16.715 1.00 98.06 325 PHE A N 1
ATOM 2536 C CA . PHE A 1 325 ? -3.079 4.678 -17.418 1.00 98.06 325 PHE A CA 1
ATOM 2537 C C . PHE A 1 325 ? -3.571 3.608 -18.389 1.00 98.06 325 PHE A C 1
ATOM 2539 O O . PHE A 1 325 ? -4.770 3.368 -18.461 1.00 98.06 325 PHE A O 1
ATOM 2546 N N . GLN A 1 326 ? -2.672 2.929 -19.107 1.00 97.69 326 GLN A N 1
ATOM 2547 C CA . GLN A 1 326 ? -3.087 1.965 -20.134 1.00 97.69 326 GLN A CA 1
ATOM 2548 C C . GLN A 1 326 ? -3.242 0.542 -19.582 1.00 97.69 326 GLN A C 1
ATOM 2550 O O . GLN A 1 326 ? -4.209 -0.131 -19.918 1.00 97.69 326 GLN A O 1
ATOM 2555 N N . ASP A 1 327 ? -2.321 0.077 -18.731 1.00 98.00 327 ASP A N 1
ATOM 2556 C CA . ASP A 1 327 ? -2.430 -1.253 -18.111 1.00 98.00 327 ASP A CA 1
ATOM 2557 C C . ASP A 1 327 ? -3.341 -1.230 -16.873 1.00 98.00 327 ASP A C 1
ATOM 2559 O O . ASP A 1 327 ? -4.245 -2.059 -16.719 1.00 98.00 327 ASP A O 1
ATOM 2563 N N . PHE A 1 328 ? -3.121 -0.275 -15.965 1.00 98.25 328 PHE A N 1
ATOM 2564 C CA . PHE A 1 328 ? -3.881 -0.221 -14.719 1.00 98.25 328 PHE A CA 1
ATOM 2565 C C . PHE A 1 328 ? -5.232 0.471 -14.889 1.00 98.25 328 PHE A C 1
ATOM 2567 O O . PHE A 1 328 ? -6.186 0.058 -14.228 1.00 98.25 328 PHE A O 1
ATOM 2574 N N . GLY A 1 329 ? -5.359 1.415 -15.820 1.00 97.00 329 GLY A N 1
ATOM 2575 C CA . GLY A 1 329 ? -6.619 2.114 -16.067 1.00 97.00 329 GLY A CA 1
ATOM 2576 C C . GLY A 1 329 ? -6.884 3.248 -15.079 1.00 97.00 329 GLY A C 1
ATOM 2577 O O . GLY A 1 329 ? -8.044 3.538 -14.793 1.00 97.00 329 GLY A O 1
ATOM 2578 N N . ILE A 1 330 ? -5.836 3.880 -14.534 1.00 96.19 330 ILE A N 1
ATOM 2579 C CA . ILE A 1 330 ? -6.002 5.115 -13.761 1.00 96.19 330 ILE A CA 1
ATOM 2580 C C . ILE A 1 330 ? -6.685 6.159 -14.649 1.00 96.19 330 ILE A C 1
ATOM 2582 O O . ILE A 1 330 ? -6.233 6.435 -15.759 1.00 96.19 330 ILE A O 1
ATOM 2586 N N . THR A 1 331 ? -7.768 6.750 -14.152 1.00 87.38 331 THR A N 1
ATOM 2587 C CA . THR A 1 331 ? -8.446 7.883 -14.788 1.00 87.38 331 THR A CA 1
ATOM 2588 C C . THR A 1 331 ? -7.984 9.174 -14.108 1.00 87.38 331 THR A C 1
ATOM 2590 O O . THR A 1 331 ? -8.177 9.269 -12.893 1.00 87.38 331 THR A O 1
ATOM 2593 N N . PRO A 1 332 ? -7.365 10.124 -14.841 1.00 71.25 332 PRO A N 1
ATOM 2594 C CA . PRO A 1 332 ? -6.850 11.367 -14.280 1.00 71.25 332 PRO A CA 1
ATOM 2595 C C . PRO A 1 332 ? -7.888 12.164 -13.508 1.00 71.25 332 PRO A C 1
ATOM 2597 O O . PRO A 1 332 ? -8.991 12.438 -14.026 1.00 71.25 332 PRO A O 1
#

Sequence (332 aa):
VPDTSFPAMTFGWEADDIDGTESIEYINIALNDTLHPIQLNGNVRRIAVRSKDFSSSNPQMDILIDGNPNSVALEKLPGLKLNSYNSFYVQAVDISGAKSQFISLPNNGKKWYIKQPKGDLLIVDNYNTADNSASFYNLMMDSLSLLGKYDILDLHAATQSLPYLNITFLETLKLFKYSFWYSDNNPSLDLANASTQKYLDGGGKICFSMQFPQTVDLSVLQGFLPIIGDSSDSRSSLLSGTKISAAQTQPDYPDLQTSASLFRARTFYLGQLGVIPIYYFPNNELKGFIGFANSSKSLFFMGLPLHRLNAGNAKVKELLTKVLFQDFGITP

Secondary structure (DSSP, 8-state):
--SEE-SEEEEE-----TT-GGGEEEEEEEES-SSSPEEEETT--EEEEE----SSSS--BEEEETT-TT-B-SS-B----TTEEE-EEEEEEETTS-BPPPEEES-TT--EEEPPP-SSEEEEEE--S-SSHHHHHHHHHIIIIITTSEEEEESS-GGG--TTHHHHHHHHHTT-SEEEEEE-SS--HHHHHHHHHHHHHTT-EEEEE----SS--HHHHHTTS-EEEEEEEEEEEE-TT-EEEEPTT-TTSPPEE-SS-EEEEEEEEE-SSSEEEEEE-TTSSSSSEEEEEETTSSEEEESS-GGGSB-TTTTHHHHHIIIIIIIS----